Protein AF-A0A1J4SDT2-F1 (afdb_monomer)

pLDDT: mean 82.16, std 11.22, range [33.16, 95.81]

Secondary structure (DSSP, 8-state):
-HHHHHHHHHHHHHHHHHHHHHHHTT-HHHHHHHHHHHHHHS-TT-HHHHHHHHHHHHHHHHHHHHHHS---SS-HHHHHHHHHHHTT--SHHHHHHHHHHHHHTT-HHHHHHHHHHGGGSSS-HHHHHHHHHHHHHHHS-HHHHHHHHHHHHHHTT--HHHHHHHHHHHHHHHHHTT-HHHHHHHHHHHHHH-TT-TTHHHHHHHHHHH---SSTTHHHHHTTSS-HHHHHHHHHHHHHHT--HHHHHHHHH---HHHHHHHHHHHHTS-B----TTSPP-HHHHTTS-HHHHHHHTEEEEEEETTTTEEEEEES-TT-HHHHHHHHHHHT-S-EEEEE-----

Radius of gyration: 27.26 Å; Cα contacts (8 Å, |Δi|>4): 354; chains: 1; bounding box: 58×60×72 Å

Structure (mmCIF, N/CA/C/O backbone):
data_AF-A0A1J4SDT2-F1
#
_entry.id   AF-A0A1J4SDT2-F1
#
loop_
_atom_site.group_PDB
_atom_site.id
_atom_site.type_symbol
_atom_site.label_atom_id
_atom_site.label_alt_id
_atom_site.label_comp_id
_atom_site.label_asym_id
_atom_site.label_entity_id
_atom_site.label_seq_id
_atom_site.pdbx_PDB_ins_code
_atom_site.Cartn_x
_atom_site.Cartn_y
_atom_site.Cartn_z
_atom_site.occupancy
_atom_site.B_iso_or_equiv
_atom_site.auth_seq_id
_atom_site.auth_comp_id
_atom_site.auth_asym_id
_atom_site.auth_atom_id
_atom_site.pdbx_PDB_model_num
ATOM 1 N N . MET A 1 1 ? 5.394 -36.931 -18.916 1.00 44.12 1 MET A N 1
ATOM 2 C CA . MET A 1 1 ? 4.538 -36.754 -17.716 1.00 44.12 1 MET A CA 1
ATOM 3 C C . MET A 1 1 ? 5.307 -36.430 -16.425 1.00 44.12 1 MET A C 1
ATOM 5 O O . MET A 1 1 ? 4.716 -35.813 -15.556 1.00 44.12 1 MET A O 1
ATOM 9 N N . HIS A 1 2 ? 6.606 -36.739 -16.281 1.00 42.06 2 HIS A N 1
ATOM 10 C CA . HIS A 1 2 ? 7.368 -36.402 -15.057 1.00 42.06 2 HIS A CA 1
ATOM 11 C C . HIS A 1 2 ? 7.661 -34.902 -14.831 1.00 42.06 2 HIS A C 1
ATOM 13 O O . HIS A 1 2 ? 7.784 -34.479 -13.687 1.00 42.06 2 HIS A O 1
ATOM 19 N N . ASN A 1 3 ? 7.711 -34.079 -15.884 1.00 44.81 3 ASN A N 1
ATOM 20 C CA . ASN A 1 3 ? 8.133 -32.674 -15.765 1.00 44.81 3 ASN A CA 1
ATOM 21 C C . ASN A 1 3 ? 7.046 -31.736 -15.179 1.00 44.81 3 ASN A C 1
ATOM 23 O O . ASN A 1 3 ? 7.349 -30.765 -14.497 1.00 44.81 3 ASN A O 1
ATOM 27 N N . VAL A 1 4 ? 5.761 -32.061 -15.381 1.00 52.47 4 VAL A N 1
ATOM 28 C CA . VAL A 1 4 ? 4.625 -31.240 -14.903 1.00 52.47 4 VAL A CA 1
ATOM 29 C C . VAL A 1 4 ? 4.402 -31.398 -13.393 1.00 52.47 4 VAL A C 1
ATOM 31 O O . VAL A 1 4 ? 4.109 -30.423 -12.708 1.00 52.47 4 VAL A O 1
ATOM 34 N N . ASN A 1 5 ? 4.596 -32.607 -12.851 1.00 54.72 5 ASN A N 1
ATOM 35 C CA . ASN A 1 5 ? 4.472 -32.856 -11.408 1.00 54.72 5 ASN A CA 1
ATOM 36 C C . ASN A 1 5 ? 5.616 -32.230 -10.600 1.00 54.72 5 ASN A C 1
ATOM 38 O O . ASN A 1 5 ? 5.395 -31.805 -9.471 1.00 54.72 5 ASN A O 1
ATOM 42 N N . SER A 1 6 ? 6.818 -32.144 -11.178 1.00 56.47 6 SER A N 1
ATOM 43 C CA . SER A 1 6 ? 7.951 -31.449 -10.559 1.00 56.47 6 SER A CA 1
ATOM 44 C C . SER A 1 6 ? 7.683 -29.948 -10.440 1.00 56.47 6 SER A C 1
ATOM 46 O O . SER A 1 6 ? 7.818 -29.409 -9.348 1.00 56.47 6 SER A O 1
ATOM 48 N N . SER A 1 7 ? 7.223 -29.301 -11.516 1.00 58.88 7 SER A N 1
ATOM 49 C CA . SER A 1 7 ? 6.910 -27.866 -11.518 1.00 58.88 7 SER A CA 1
ATOM 50 C C . SER A 1 7 ? 5.772 -27.502 -10.556 1.00 58.88 7 SER A C 1
ATOM 52 O O . SER A 1 7 ? 5.905 -26.539 -9.806 1.00 58.88 7 SER A O 1
ATOM 54 N N . LYS A 1 8 ? 4.696 -28.303 -10.500 1.00 62.44 8 LYS A N 1
ATOM 55 C CA . LYS A 1 8 ? 3.599 -28.090 -9.537 1.00 62.44 8 LYS A CA 1
ATOM 56 C C . LYS A 1 8 ? 4.046 -28.242 -8.084 1.00 62.44 8 LYS A C 1
ATOM 58 O O . LYS A 1 8 ? 3.569 -27.519 -7.220 1.00 62.44 8 LYS A O 1
ATOM 63 N N . LYS A 1 9 ? 4.958 -29.176 -7.803 1.00 64.06 9 LYS A N 1
ATOM 64 C CA . LYS A 1 9 ? 5.479 -29.384 -6.448 1.00 64.06 9 LYS A CA 1
ATOM 65 C C . LYS A 1 9 ? 6.285 -28.171 -5.970 1.00 64.06 9 LYS A C 1
ATOM 67 O O . LYS A 1 9 ? 6.064 -27.714 -4.856 1.00 64.06 9 LYS A O 1
ATOM 72 N N . THR A 1 10 ? 7.135 -27.618 -6.836 1.00 67.31 10 THR A N 1
ATOM 73 C CA . THR A 1 10 ? 7.935 -26.413 -6.555 1.00 67.31 10 THR A CA 1
ATOM 74 C C . THR A 1 10 ? 7.077 -25.153 -6.379 1.00 67.31 10 THR A C 1
ATOM 76 O O . THR A 1 10 ? 7.397 -24.308 -5.545 1.00 67.31 10 THR A O 1
ATOM 79 N N . ASP A 1 11 ? 5.966 -25.043 -7.113 1.00 76.94 11 ASP A N 1
ATOM 80 C CA . ASP A 1 11 ? 5.003 -23.944 -6.960 1.00 76.94 11 ASP A CA 1
ATOM 81 C C . ASP A 1 11 ? 4.308 -23.985 -5.587 1.00 76.94 11 ASP A C 1
ATOM 83 O O . ASP A 1 11 ? 4.282 -22.988 -4.867 1.00 76.94 11 ASP A O 1
ATOM 87 N N . ILE A 1 12 ? 3.848 -25.168 -5.157 1.00 81.69 12 ILE A N 1
ATOM 88 C CA . ILE A 1 12 ? 3.235 -25.340 -3.829 1.00 81.69 12 ILE A CA 1
ATOM 89 C C . ILE A 1 12 ? 4.241 -25.017 -2.713 1.00 81.69 12 ILE A C 1
ATOM 91 O O . ILE A 1 12 ? 3.883 -24.346 -1.750 1.00 81.69 12 ILE A O 1
ATOM 95 N N . ASP A 1 13 ? 5.493 -25.468 -2.833 1.00 80.25 13 ASP A N 1
ATOM 96 C CA . ASP A 1 13 ? 6.526 -25.217 -1.818 1.00 80.25 13 ASP A CA 1
ATOM 97 C C . ASP A 1 13 ? 6.841 -23.715 -1.675 1.00 80.25 13 ASP A C 1
ATOM 99 O O . ASP A 1 13 ? 7.062 -23.228 -0.568 1.00 80.25 13 ASP A O 1
ATOM 103 N N . THR A 1 14 ? 6.822 -22.965 -2.782 1.00 78.06 14 THR A N 1
ATOM 104 C CA . THR A 1 14 ? 7.000 -21.502 -2.764 1.00 78.06 14 THR A CA 1
ATOM 105 C C . THR A 1 14 ? 5.827 -20.808 -2.073 1.00 78.06 14 THR A C 1
ATOM 107 O O . THR A 1 14 ? 6.041 -19.947 -1.222 1.00 78.06 14 THR A O 1
ATOM 110 N N . LYS A 1 15 ? 4.589 -21.225 -2.374 1.00 81.50 15 LYS A N 1
ATOM 111 C CA . LYS A 1 15 ? 3.388 -20.677 -1.726 1.00 81.50 15 LYS A CA 1
ATOM 112 C C . LYS A 1 15 ? 3.349 -20.950 -0.224 1.00 81.50 15 LYS A C 1
ATOM 114 O O . LYS A 1 15 ? 2.940 -20.072 0.524 1.00 81.50 15 LYS A O 1
ATOM 119 N N . ILE A 1 16 ? 3.801 -22.128 0.217 1.00 86.94 16 ILE A N 1
ATOM 120 C CA . ILE A 1 16 ? 3.898 -22.457 1.649 1.00 86.94 16 ILE A CA 1
ATOM 121 C C . ILE A 1 16 ? 4.835 -21.473 2.352 1.00 86.94 16 ILE A C 1
ATOM 123 O O . ILE A 1 16 ? 4.434 -20.871 3.338 1.00 86.94 16 ILE A O 1
ATOM 127 N N . LYS A 1 17 ? 6.034 -21.230 1.806 1.00 83.19 17 LYS A N 1
ATOM 128 C CA . LYS A 1 17 ? 6.974 -20.257 2.388 1.00 83.19 17 LYS A CA 1
ATOM 129 C C . LYS A 1 17 ? 6.393 -18.845 2.464 1.00 83.19 17 LYS A C 1
ATOM 131 O O . LYS A 1 17 ? 6.630 -18.145 3.440 1.00 83.19 17 LYS A O 1
ATOM 136 N N . GLY A 1 18 ? 5.635 -18.436 1.444 1.00 73.00 18 GLY A N 1
ATOM 137 C CA . GLY A 1 18 ? 4.906 -17.167 1.463 1.00 73.00 18 GLY A CA 1
ATOM 138 C C . GLY A 1 18 ? 3.876 -17.121 2.594 1.00 73.00 18 GLY A C 1
ATOM 139 O O . GLY A 1 18 ? 3.892 -16.197 3.397 1.00 73.00 18 GLY A O 1
ATOM 140 N N . ALA A 1 19 ? 3.035 -18.151 2.713 1.00 82.44 19 ALA A N 1
ATOM 141 C CA . ALA A 1 19 ? 2.029 -18.247 3.772 1.00 82.44 19 ALA A CA 1
ATOM 142 C C . ALA A 1 19 ? 2.643 -18.281 5.183 1.00 82.44 19 ALA A C 1
ATOM 144 O O . ALA A 1 19 ? 2.096 -17.670 6.099 1.00 82.44 19 ALA A O 1
ATOM 145 N N . GLU A 1 20 ? 3.775 -18.968 5.361 1.00 84.44 20 GLU A N 1
ATOM 146 C CA . GLU A 1 20 ? 4.553 -18.982 6.608 1.00 84.44 20 GLU A CA 1
ATOM 147 C C . GLU A 1 20 ? 5.115 -17.596 6.939 1.00 84.44 20 GLU A C 1
ATOM 149 O O . GLU A 1 20 ? 5.082 -17.192 8.097 1.00 84.44 20 GLU A O 1
ATOM 154 N N . ALA A 1 21 ? 5.582 -16.847 5.935 1.00 73.50 21 ALA A N 1
ATOM 155 C CA . ALA A 1 21 ? 6.029 -15.474 6.132 1.00 73.50 21 ALA A CA 1
ATOM 156 C C . ALA A 1 21 ? 4.866 -14.567 6.560 1.00 73.50 21 ALA A C 1
ATOM 158 O O . ALA A 1 21 ? 5.006 -13.844 7.540 1.00 73.50 21 ALA A O 1
ATOM 159 N N . TYR A 1 22 ? 3.702 -14.631 5.905 1.00 70.31 22 TYR A N 1
ATOM 160 C CA . TYR A 1 22 ? 2.522 -13.872 6.350 1.00 70.31 22 TYR A CA 1
ATOM 161 C C . TYR A 1 22 ? 2.127 -14.233 7.788 1.00 70.31 22 TYR A C 1
ATOM 163 O O . TYR A 1 22 ? 1.951 -13.348 8.625 1.00 70.31 22 TYR A O 1
ATOM 171 N N . HIS A 1 23 ? 2.098 -15.531 8.106 1.00 80.00 23 HIS A N 1
ATOM 172 C CA . HIS A 1 23 ? 1.811 -16.023 9.455 1.00 80.00 23 HIS A CA 1
ATOM 173 C C . HIS A 1 23 ? 2.773 -15.447 10.499 1.00 80.00 23 HIS A C 1
ATOM 175 O O . HIS A 1 23 ? 2.333 -14.904 11.509 1.00 80.00 23 HIS A O 1
ATOM 181 N N . SER A 1 24 ? 4.083 -15.474 10.226 1.00 74.44 24 SER A N 1
ATOM 182 C CA . SER A 1 24 ? 5.096 -14.972 11.163 1.00 74.44 24 SER A CA 1
ATOM 183 C C . SER A 1 24 ? 5.031 -13.460 11.397 1.00 74.44 24 SER A C 1
ATOM 185 O O . SER A 1 24 ? 5.584 -12.985 12.384 1.00 74.44 24 SER A O 1
ATOM 187 N N . HIS A 1 25 ? 4.384 -12.708 10.501 1.00 70.88 25 HIS A N 1
ATOM 188 C CA . HIS A 1 25 ? 4.154 -11.265 10.635 1.00 70.88 25 HIS A CA 1
ATOM 189 C C . HIS A 1 25 ? 2.774 -10.935 11.232 1.00 70.88 25 HIS A C 1
ATOM 191 O O . HIS A 1 25 ? 2.379 -9.775 11.253 1.00 70.88 25 HIS A O 1
ATOM 197 N N . GLY A 1 26 ? 2.025 -11.934 11.716 1.00 67.75 26 GLY A N 1
ATOM 198 C CA . GLY A 1 26 ? 0.692 -11.730 12.294 1.00 67.75 26 GLY A CA 1
ATOM 199 C C . GLY A 1 26 ? -0.410 -11.463 11.263 1.00 67.75 26 GLY A C 1
ATOM 200 O O . GLY A 1 26 ? -1.535 -11.121 11.630 1.00 67.75 26 GLY A O 1
ATOM 201 N N . LEU A 1 27 ? -0.110 -11.647 9.976 1.00 72.94 27 LEU A N 1
ATOM 202 C CA . LEU A 1 27 ? -1.049 -11.544 8.858 1.00 72.94 27 LEU A CA 1
ATOM 203 C C . LEU A 1 27 ? -1.762 -12.894 8.678 1.00 72.94 27 LEU A C 1
ATOM 205 O O . LEU A 1 27 ? -1.546 -13.647 7.723 1.00 72.94 27 LEU A O 1
ATOM 209 N N . TYR A 1 28 ? -2.542 -13.267 9.698 1.00 82.44 28 TYR A N 1
ATO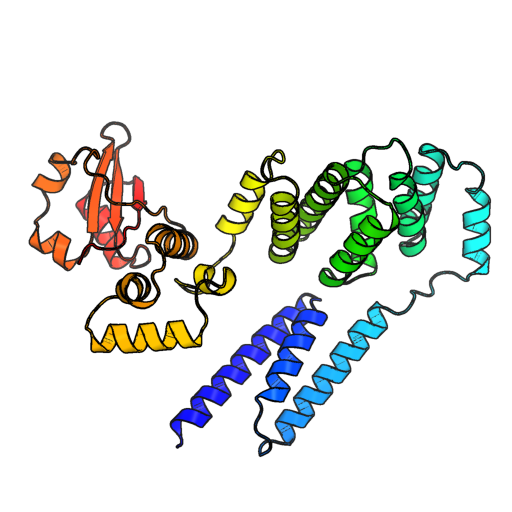M 210 C CA . TYR A 1 28 ? -3.169 -14.587 9.800 1.00 82.44 28 TYR A CA 1
ATOM 211 C C . TYR A 1 28 ? -4.232 -14.822 8.724 1.00 82.44 28 TYR A C 1
ATOM 213 O O . TYR A 1 28 ? -4.393 -15.954 8.270 1.00 82.44 28 TYR A O 1
ATOM 221 N N . GLN A 1 29 ? -4.929 -13.769 8.292 1.00 80.25 29 GLN A N 1
ATOM 222 C CA . GLN A 1 29 ? -5.974 -13.860 7.276 1.00 80.25 29 GLN A CA 1
ATOM 223 C C . GLN A 1 29 ? -5.370 -14.136 5.891 1.00 80.25 29 GLN A C 1
ATOM 225 O O . GLN A 1 29 ? -5.782 -15.059 5.194 1.00 80.25 29 GLN A O 1
ATOM 230 N N . GLU A 1 30 ? -4.312 -13.412 5.545 1.00 81.19 30 GLU A N 1
ATOM 231 C CA . GLU A 1 30 ? -3.542 -13.544 4.311 1.00 81.19 30 GLU A CA 1
ATOM 232 C C . GLU A 1 30 ? -2.859 -14.917 4.254 1.00 81.19 30 GLU A C 1
ATOM 234 O O . GLU A 1 30 ? -2.890 -15.617 3.238 1.00 81.19 30 GLU A O 1
ATOM 239 N N . SER A 1 31 ? -2.299 -15.356 5.387 1.00 86.75 31 SER A N 1
ATOM 240 C CA . SER A 1 31 ? -1.764 -16.709 5.530 1.00 86.75 31 SER A CA 1
ATOM 241 C C . SER A 1 31 ? -2.844 -17.772 5.302 1.00 86.75 31 SER A C 1
ATOM 243 O O . SER A 1 31 ? -2.634 -18.722 4.538 1.00 86.75 31 SER A O 1
ATOM 245 N N . LEU A 1 32 ? -4.020 -17.603 5.916 1.00 91.12 32 LEU A N 1
ATOM 246 C CA . LEU A 1 32 ? -5.147 -18.520 5.783 1.00 91.12 32 LEU A CA 1
ATOM 247 C C . LEU A 1 32 ? -5.603 -18.651 4.325 1.00 91.12 32 LEU A C 1
ATOM 249 O O . LEU A 1 32 ? -5.751 -19.773 3.834 1.00 91.12 32 LEU A O 1
ATOM 253 N N . GLU A 1 33 ? -5.780 -17.533 3.624 1.00 88.38 33 GLU A N 1
ATOM 254 C CA . GLU A 1 33 ? -6.200 -17.514 2.221 1.00 88.38 33 GLU A CA 1
ATOM 255 C C . GLU A 1 33 ? -5.224 -18.278 1.323 1.00 88.38 33 GLU A C 1
ATOM 257 O O . GLU A 1 33 ? -5.638 -19.093 0.489 1.00 88.38 33 GLU A O 1
ATOM 262 N N . ILE A 1 34 ? -3.916 -18.094 1.521 1.00 86.50 34 ILE A N 1
ATOM 263 C CA . ILE A 1 34 ? -2.900 -18.816 0.747 1.00 86.50 34 ILE A CA 1
ATOM 264 C C . ILE A 1 34 ? -2.944 -20.315 1.064 1.00 86.50 34 ILE A C 1
ATOM 266 O O . ILE A 1 34 ? -2.864 -21.133 0.141 1.00 86.50 34 ILE A O 1
ATOM 270 N N . TYR A 1 35 ? -3.119 -20.714 2.327 1.00 93.94 35 TYR A N 1
ATOM 271 C CA . TYR A 1 35 ? -3.255 -22.129 2.682 1.00 93.94 35 TYR A CA 1
ATOM 272 C C . TYR A 1 35 ? -4.527 -22.774 2.112 1.00 93.94 35 TYR A C 1
ATOM 274 O O . TYR A 1 35 ? -4.474 -23.922 1.657 1.00 93.94 35 TYR A O 1
ATOM 282 N N . GLU A 1 36 ? -5.650 -22.055 2.055 1.00 92.31 36 GLU A N 1
ATOM 283 C CA . GLU A 1 36 ? -6.879 -22.529 1.405 1.00 92.31 36 GLU A CA 1
ATOM 284 C C . GLU A 1 36 ? -6.691 -22.690 -0.113 1.00 92.31 36 GLU A C 1
ATOM 286 O O . GLU A 1 36 ? -7.082 -23.716 -0.688 1.00 92.31 36 GLU A O 1
ATOM 291 N N . GLN A 1 37 ? -5.991 -21.752 -0.759 1.00 89.62 37 GLN A N 1
ATOM 292 C CA . GLN A 1 37 ? -5.594 -21.889 -2.161 1.00 89.62 37 GLN A CA 1
ATOM 293 C C . GLN A 1 37 ? -4.671 -23.094 -2.372 1.00 89.62 37 GLN A C 1
ATOM 295 O O . GLN A 1 37 ? -4.894 -23.874 -3.301 1.00 89.62 37 GLN A O 1
ATOM 300 N N . ILE A 1 38 ? -3.666 -23.289 -1.510 1.00 90.44 38 ILE A N 1
ATOM 301 C CA . ILE A 1 38 ? -2.762 -24.445 -1.551 1.00 90.44 38 ILE A CA 1
ATOM 302 C C . ILE A 1 38 ? -3.564 -25.751 -1.447 1.00 90.44 38 ILE A C 1
ATOM 304 O O . ILE A 1 38 ? -3.343 -26.679 -2.229 1.00 90.44 38 ILE A O 1
ATOM 308 N N . LEU A 1 39 ? -4.537 -25.829 -0.535 1.00 90.94 39 LEU A N 1
ATOM 309 C CA . LEU A 1 39 ? -5.376 -27.016 -0.371 1.00 90.94 39 LEU A CA 1
ATOM 310 C C . LEU A 1 39 ? -6.162 -27.358 -1.647 1.00 90.94 39 LEU A C 1
ATOM 312 O O . LEU A 1 39 ? -6.346 -28.539 -1.946 1.00 90.94 39 LEU A O 1
ATOM 316 N N . SER A 1 40 ? -6.588 -26.348 -2.414 1.00 87.12 40 SER A N 1
ATOM 317 C CA . SER A 1 40 ? -7.314 -26.541 -3.678 1.00 87.12 40 SER A CA 1
ATOM 318 C C . SER A 1 40 ? -6.447 -27.117 -4.810 1.00 87.12 40 SER A C 1
ATOM 320 O O . SER A 1 40 ? -6.966 -27.807 -5.690 1.00 87.12 40 SER A O 1
ATOM 322 N N . ILE A 1 41 ? -5.129 -26.877 -4.778 1.00 86.69 41 ILE A N 1
ATOM 323 C CA . ILE A 1 41 ? -4.178 -27.303 -5.822 1.00 86.69 41 ILE A CA 1
ATOM 324 C C . ILE A 1 41 ? -3.430 -28.598 -5.484 1.00 86.69 41 ILE A C 1
ATOM 326 O O . ILE A 1 41 ? -2.889 -29.239 -6.391 1.00 86.69 41 ILE A O 1
ATOM 330 N N . VAL A 1 42 ? -3.384 -29.004 -4.209 1.00 86.50 42 VAL A N 1
ATOM 331 C CA . VAL A 1 42 ? -2.711 -30.246 -3.797 1.00 86.50 42 VAL A CA 1
ATOM 332 C C . VAL A 1 42 ? -3.463 -31.470 -4.345 1.00 86.50 42 VAL A C 1
ATOM 334 O O . VAL A 1 42 ? -4.652 -31.638 -4.050 1.00 86.50 42 VAL A O 1
ATOM 337 N N . PRO A 1 43 ? -2.791 -32.361 -5.105 1.00 82.94 43 PRO A N 1
ATOM 338 C CA . PRO A 1 43 ? -3.419 -33.543 -5.694 1.00 82.94 43 PRO A CA 1
ATOM 339 C C . PRO A 1 43 ? -4.090 -34.441 -4.649 1.00 82.94 43 PRO A C 1
ATOM 341 O O . PRO A 1 43 ? -3.576 -34.618 -3.544 1.00 82.94 43 PRO A O 1
ATOM 344 N N . LYS A 1 44 ? -5.224 -35.057 -5.009 1.00 80.38 44 LYS A N 1
ATOM 345 C CA . LYS A 1 44 ? -5.963 -35.980 -4.122 1.00 80.38 44 LYS A CA 1
ATOM 346 C C . LYS A 1 44 ? -5.180 -37.258 -3.820 1.00 80.38 44 LYS A C 1
ATOM 348 O O . LYS A 1 44 ? -5.470 -37.948 -2.849 1.00 80.38 44 LYS A O 1
ATOM 353 N N . GLU A 1 45 ? -4.183 -37.553 -4.642 1.00 82.81 45 GLU A N 1
ATOM 354 C CA . GLU A 1 45 ? -3.269 -38.680 -4.517 1.00 82.81 45 GLU A CA 1
ATOM 355 C C . GLU A 1 45 ? -2.181 -38.455 -3.446 1.00 82.81 45 GLU A C 1
ATOM 357 O O . GLU A 1 45 ? -1.434 -39.385 -3.148 1.00 82.81 45 GLU A O 1
ATOM 362 N N . ASP A 1 46 ? -2.106 -37.261 -2.836 1.00 84.31 46 ASP A N 1
ATOM 363 C CA . ASP A 1 46 ? -1.225 -36.940 -1.701 1.00 84.31 46 ASP A CA 1
ATOM 364 C C . ASP A 1 46 ? -2.040 -36.604 -0.426 1.00 84.31 46 ASP A C 1
ATOM 366 O O . ASP A 1 46 ? -2.111 -35.449 0.016 1.00 84.31 46 ASP A O 1
ATOM 370 N N . PRO A 1 47 ? -2.702 -37.607 0.186 1.00 86.44 47 PRO A N 1
ATOM 371 C CA . PRO A 1 47 ? -3.584 -37.393 1.334 1.00 86.44 47 PRO A CA 1
ATOM 372 C C . PRO A 1 47 ? -2.832 -36.928 2.587 1.00 86.44 47 PRO A C 1
ATOM 374 O O . PRO A 1 47 ? -3.408 -36.231 3.422 1.00 86.44 47 PRO A O 1
ATOM 377 N N . ALA A 1 48 ? -1.550 -37.280 2.723 1.00 87.75 48 ALA A N 1
ATOM 378 C CA . ALA A 1 48 ? -0.717 -36.842 3.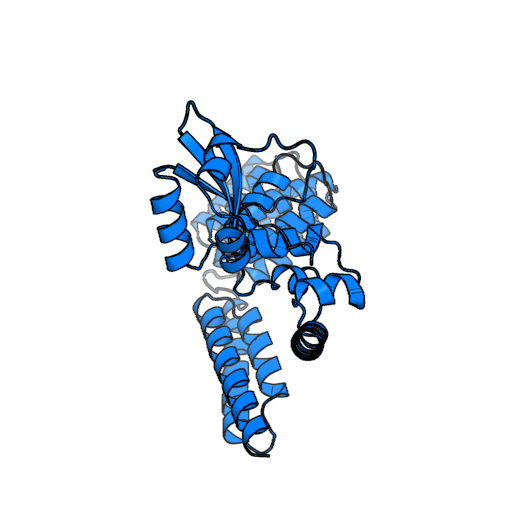839 1.00 87.75 48 ALA A CA 1
ATOM 379 C C . ALA A 1 48 ? -0.494 -35.326 3.789 1.00 87.75 48 ALA A C 1
ATOM 381 O O . ALA A 1 48 ? -0.679 -34.634 4.792 1.00 87.75 48 ALA A O 1
ATOM 382 N N . ARG A 1 49 ? -0.180 -34.793 2.603 1.00 86.44 49 ARG A N 1
ATOM 383 C CA . ARG A 1 49 ? -0.007 -33.354 2.410 1.00 86.44 49 ARG A CA 1
ATOM 384 C C . ARG A 1 49 ? -1.316 -32.588 2.583 1.00 86.44 49 ARG A C 1
ATOM 386 O O . ARG A 1 49 ? -1.321 -31.565 3.262 1.00 86.44 49 ARG A O 1
ATOM 393 N N . GLN A 1 50 ? -2.432 -33.102 2.053 1.00 88.75 50 GLN A N 1
ATOM 394 C CA . GLN A 1 50 ? -3.754 -32.496 2.274 1.00 88.75 50 GLN A CA 1
ATOM 395 C C . GLN A 1 50 ? -4.133 -32.446 3.758 1.00 88.75 50 GLN A C 1
ATOM 397 O O . GLN A 1 50 ? -4.702 -31.453 4.208 1.00 88.75 50 GLN A O 1
ATOM 402 N N . LYS A 1 51 ? -3.812 -33.499 4.521 1.00 92.62 51 LYS A N 1
ATOM 403 C CA . LYS A 1 51 ? -4.054 -33.537 5.964 1.00 92.62 51 LYS A CA 1
ATOM 404 C C . LYS A 1 51 ? -3.250 -32.457 6.697 1.00 92.62 51 LYS A C 1
ATOM 406 O O . LYS A 1 51 ? -3.861 -31.681 7.421 1.00 92.62 51 LYS A O 1
ATOM 411 N N . ASN A 1 52 ? -1.943 -32.352 6.442 1.00 91.56 52 ASN A N 1
ATOM 412 C CA . ASN A 1 52 ? -1.097 -31.314 7.050 1.00 91.56 52 ASN A CA 1
ATOM 413 C C . ASN A 1 52 ? -1.626 -29.901 6.771 1.00 91.56 52 ASN A C 1
ATOM 415 O O . ASN A 1 52 ? -1.753 -29.098 7.686 1.00 91.56 52 ASN A O 1
ATOM 419 N N . ILE A 1 53 ? -1.991 -29.599 5.520 1.00 92.50 53 ILE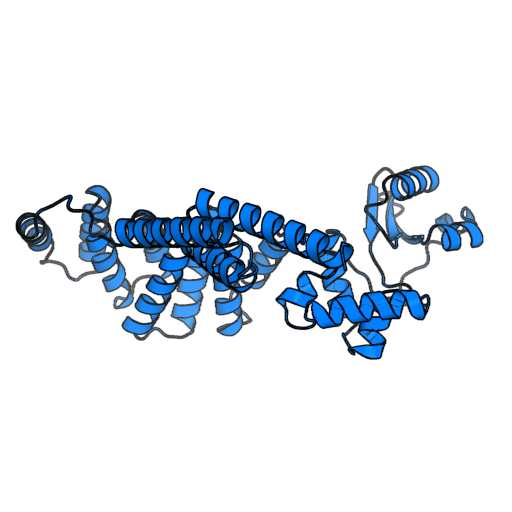 A N 1
ATOM 420 C CA . ILE A 1 53 ? -2.510 -28.269 5.165 1.00 92.50 53 ILE A CA 1
ATOM 421 C C . ILE A 1 53 ? -3.828 -27.975 5.894 1.00 92.50 53 ILE A C 1
ATOM 423 O O . ILE A 1 53 ? -4.024 -26.865 6.376 1.00 92.50 53 ILE A O 1
ATOM 427 N N . ARG A 1 54 ? -4.728 -28.960 6.026 1.00 93.56 54 ARG A N 1
ATOM 428 C CA . ARG A 1 54 ? -5.974 -28.785 6.793 1.00 93.56 54 ARG A CA 1
ATOM 429 C C . ARG A 1 54 ? -5.724 -28.554 8.280 1.00 93.56 54 ARG A C 1
ATOM 431 O O . ARG A 1 54 ? -6.461 -27.784 8.885 1.00 93.56 54 ARG A O 1
ATOM 438 N N . GLU A 1 55 ? -4.725 -29.216 8.860 1.00 94.94 55 GLU A N 1
ATOM 439 C CA . GLU A 1 55 ? -4.329 -29.004 10.256 1.00 94.94 55 GLU A CA 1
ATOM 440 C C . GLU A 1 55 ? -3.782 -27.588 10.465 1.00 94.94 55 GLU A C 1
ATOM 442 O O . GLU A 1 55 ? -4.191 -26.923 11.413 1.00 94.94 55 GLU A O 1
ATOM 447 N N . ILE A 1 56 ? -2.961 -27.087 9.535 1.00 92.06 56 ILE A N 1
ATOM 448 C CA . ILE A 1 56 ? -2.472 -25.700 9.557 1.00 92.06 56 ILE A CA 1
ATOM 449 C C . ILE A 1 56 ? -3.634 -24.709 9.420 1.00 92.06 56 ILE A C 1
ATOM 451 O O . ILE A 1 56 ? -3.760 -23.807 10.238 1.00 92.06 56 ILE A O 1
ATOM 455 N N . ILE A 1 57 ? -4.541 -24.908 8.458 1.00 94.56 57 ILE A N 1
ATOM 456 C CA . ILE A 1 57 ? -5.742 -24.066 8.299 1.00 94.56 57 ILE A CA 1
ATOM 457 C C . ILE A 1 57 ? -6.570 -24.034 9.589 1.00 94.56 57 ILE A C 1
ATOM 459 O O . ILE A 1 57 ? -7.048 -22.977 9.992 1.00 94.56 57 ILE A O 1
ATOM 463 N N . ALA A 1 58 ? -6.761 -25.185 10.238 1.00 94.94 58 ALA A N 1
ATOM 464 C CA . ALA A 1 58 ? -7.506 -25.260 11.490 1.00 94.94 58 ALA A CA 1
ATOM 465 C C . ALA A 1 58 ? -6.795 -24.517 12.632 1.00 94.94 58 ALA A C 1
ATOM 467 O O . ALA A 1 58 ? -7.468 -23.874 13.436 1.00 94.94 58 ALA A O 1
ATOM 468 N N . LEU A 1 59 ? -5.461 -24.585 12.687 1.00 92.81 59 LEU A N 1
ATOM 469 C CA . LEU A 1 59 ? -4.648 -23.852 13.654 1.00 92.81 59 LEU A CA 1
ATOM 470 C C . LEU A 1 59 ? -4.764 -22.339 13.439 1.00 92.81 59 LEU A C 1
ATOM 472 O O . LEU A 1 59 ? -5.118 -21.636 14.376 1.00 92.81 59 LEU A O 1
ATOM 476 N N . ILE A 1 60 ? -4.593 -21.865 12.203 1.00 89.75 60 ILE A N 1
ATOM 477 C CA . ILE A 1 60 ? -4.703 -20.439 11.868 1.00 89.75 60 ILE A CA 1
ATOM 478 C C . ILE A 1 60 ? -6.115 -19.919 12.167 1.00 89.75 60 ILE A C 1
ATOM 480 O O . ILE A 1 60 ? -6.271 -18.878 12.792 1.00 89.75 60 ILE A O 1
ATOM 484 N N . LYS A 1 61 ? -7.170 -20.672 11.817 1.00 89.94 61 LYS A N 1
ATOM 485 C CA . LYS A 1 61 ? -8.558 -20.308 12.173 1.00 89.94 61 LYS A CA 1
ATOM 486 C C . LYS A 1 61 ? -8.776 -20.219 13.680 1.00 89.94 61 LYS A C 1
ATOM 488 O O . LYS A 1 61 ? -9.580 -19.407 14.131 1.00 89.94 61 LYS A O 1
ATOM 493 N N . LYS A 1 62 ? -8.100 -21.068 14.455 1.00 87.56 62 LYS A N 1
ATOM 494 C CA . LYS A 1 62 ? -8.147 -21.005 15.913 1.00 87.56 62 LYS A CA 1
ATOM 495 C C . LYS A 1 62 ? -7.405 -19.771 16.429 1.00 87.56 62 LYS A C 1
ATOM 497 O O . LYS A 1 62 ? -7.960 -19.082 17.264 1.00 87.56 62 LYS A O 1
ATOM 502 N N . GLU A 1 63 ? -6.215 -19.473 15.919 1.00 83.81 63 GLU A N 1
ATOM 503 C CA . GLU A 1 63 ? -5.443 -18.285 16.308 1.00 83.81 63 GLU A CA 1
ATOM 504 C C . GLU A 1 63 ? -6.186 -16.986 15.985 1.00 83.81 63 GLU A C 1
ATOM 506 O O . GLU A 1 63 ? -6.261 -16.109 16.838 1.00 83.81 63 GLU A O 1
ATOM 511 N N . ILE A 1 64 ? -6.822 -16.901 14.811 1.00 80.38 64 ILE A N 1
ATOM 512 C CA . ILE A 1 64 ? -7.721 -15.792 14.456 1.00 80.38 64 ILE A CA 1
ATOM 513 C C . ILE A 1 64 ? -8.826 -15.665 15.507 1.00 80.38 64 ILE A C 1
ATOM 515 O O . ILE A 1 64 ? -9.028 -14.595 16.069 1.00 80.38 64 ILE A O 1
ATOM 519 N N . LYS A 1 65 ? -9.499 -16.772 15.835 1.00 81.75 65 LYS A N 1
ATOM 520 C CA . LYS A 1 65 ? -10.573 -16.771 16.829 1.00 81.75 65 LYS A CA 1
ATOM 521 C C . LYS A 1 65 ? -10.086 -16.401 18.234 1.00 81.75 65 LYS A C 1
ATOM 523 O O . LYS A 1 65 ? -10.807 -15.724 18.955 1.00 81.75 65 LYS A O 1
ATOM 528 N N . ASP A 1 66 ? -8.911 -16.867 18.640 1.00 74.06 66 ASP A N 1
ATOM 529 C CA . ASP A 1 66 ? -8.336 -16.594 19.958 1.00 74.06 66 ASP A CA 1
ATOM 530 C C . ASP A 1 66 ? -7.916 -15.111 20.069 1.00 74.06 66 ASP A C 1
ATOM 532 O O . ASP A 1 66 ? -8.075 -14.524 21.133 1.00 74.06 66 ASP A O 1
ATOM 536 N N . LEU A 1 67 ? -7.477 -14.478 18.971 1.00 64.19 67 LEU A N 1
ATOM 537 C CA . LEU A 1 67 ? -7.262 -13.022 18.887 1.00 64.19 67 LEU A CA 1
ATOM 538 C C . LEU A 1 67 ? -8.574 -12.227 18.879 1.00 64.19 67 LEU A C 1
ATOM 540 O O . LEU A 1 67 ? -8.616 -11.086 19.330 1.00 64.19 67 LEU A O 1
ATOM 544 N N . GLU A 1 68 ? -9.650 -12.819 18.365 1.00 64.19 68 GLU A N 1
ATOM 545 C CA . GLU A 1 68 ? -10.990 -12.228 18.387 1.00 64.19 68 GLU A CA 1
ATOM 546 C C . GLU A 1 68 ? -11.699 -12.388 19.744 1.00 64.19 68 GLU A C 1
ATOM 548 O O . GLU A 1 68 ? -12.658 -11.660 20.016 1.00 64.19 68 GLU A O 1
ATOM 553 N N . GLN A 1 69 ? -11.269 -13.328 20.597 1.00 55.38 69 GLN A N 1
ATOM 554 C CA . GLN A 1 69 ? -11.880 -13.547 21.907 1.00 55.38 69 GLN A CA 1
ATOM 555 C C . GLN A 1 69 ? -11.518 -12.428 22.888 1.00 55.38 69 GLN A C 1
ATOM 557 O O . GLN A 1 69 ? -10.361 -12.056 23.046 1.00 55.38 69 GLN A O 1
ATOM 562 N N . ASP A 1 70 ? -12.559 -11.897 23.538 1.00 48.97 70 ASP A N 1
ATOM 563 C CA . ASP A 1 70 ? -12.506 -10.861 24.567 1.00 48.97 70 ASP A CA 1
ATOM 564 C C . ASP A 1 70 ? -11.396 -11.122 25.589 1.00 48.97 70 ASP A C 1
ATOM 566 O O . ASP A 1 70 ? -11.442 -12.128 26.295 1.00 48.97 70 ASP A O 1
ATOM 570 N N . ASP A 1 71 ? -10.436 -10.198 25.681 1.00 46.66 71 ASP A N 1
ATOM 571 C CA . ASP A 1 71 ? -9.468 -10.133 26.773 1.00 46.66 71 ASP A CA 1
ATOM 572 C C . ASP A 1 71 ? -10.244 -9.977 28.094 1.00 46.66 71 ASP A C 1
ATOM 574 O O . ASP A 1 71 ? -10.856 -8.929 28.330 1.00 46.66 71 ASP A O 1
ATOM 578 N N . PRO A 1 72 ? -10.314 -11.006 28.957 1.00 49.59 72 PRO A N 1
ATOM 579 C CA . PRO A 1 72 ? -11.081 -10.936 30.184 1.00 49.59 72 PRO A CA 1
ATOM 580 C C . PRO A 1 72 ? -10.189 -10.333 31.270 1.00 49.59 72 PRO A C 1
ATOM 582 O O . PRO A 1 72 ? -9.850 -11.001 32.247 1.00 49.59 72 PRO A O 1
ATOM 585 N N . ALA A 1 73 ? -9.766 -9.081 31.094 1.00 47.34 73 ALA A N 1
ATOM 586 C CA . ALA A 1 73 ? -8.928 -8.411 32.084 1.00 47.34 73 ALA A CA 1
ATOM 587 C C . ALA A 1 73 ? -9.750 -7.749 33.208 1.00 47.34 73 ALA A C 1
ATOM 589 O O . ALA A 1 73 ? -9.231 -7.578 34.310 1.00 47.34 73 ALA A O 1
ATOM 590 N N . LEU A 1 74 ? -11.041 -7.451 32.995 1.00 55.25 74 LEU A N 1
ATOM 591 C CA . LEU A 1 74 ? -11.932 -6.852 34.000 1.00 55.25 74 LEU A CA 1
ATOM 592 C C . LEU A 1 74 ? -13.350 -7.439 33.930 1.00 55.25 74 LEU A C 1
ATOM 594 O O . LEU A 1 74 ? -13.863 -7.744 32.854 1.00 55.25 74 LEU A O 1
ATOM 598 N N . SER A 1 75 ? -14.003 -7.621 35.085 1.00 60.19 75 SER A N 1
ATOM 599 C CA . SER A 1 75 ? -15.398 -8.071 35.105 1.00 60.19 75 SER A CA 1
ATOM 600 C C . SER A 1 75 ? -16.305 -6.968 34.541 1.00 60.19 75 SER A C 1
ATOM 602 O O . SER A 1 75 ? -16.036 -5.778 34.720 1.00 60.19 75 SER A O 1
ATOM 604 N N . SER A 1 76 ? -17.426 -7.328 33.906 1.00 61.28 76 SER A N 1
ATOM 605 C CA . SER A 1 76 ? -18.406 -6.345 33.404 1.00 61.28 76 SER A CA 1
ATOM 606 C C . SER A 1 76 ? -18.924 -5.393 34.495 1.00 61.28 76 SER A C 1
ATOM 608 O O . SER A 1 76 ? -19.369 -4.279 34.205 1.00 61.28 76 SER A O 1
ATOM 610 N N . GLN A 1 77 ? -18.836 -5.809 35.762 1.00 56.81 77 GLN A N 1
ATOM 611 C CA . GLN A 1 77 ? -19.207 -5.010 36.922 1.00 56.81 77 GLN A CA 1
ATOM 612 C C . GLN A 1 77 ? -18.166 -3.922 37.239 1.00 56.81 77 GLN A C 1
ATOM 614 O O . GLN A 1 77 ? -18.560 -2.798 37.549 1.00 56.81 77 GLN A O 1
ATOM 619 N N . ASP A 1 78 ? -16.871 -4.213 37.096 1.00 65.94 78 ASP A N 1
ATOM 620 C CA . ASP A 1 78 ? -15.790 -3.241 37.314 1.00 65.94 78 ASP A CA 1
ATOM 621 C C . ASP A 1 78 ? -15.776 -2.177 36.204 1.00 65.94 78 ASP A C 1
ATOM 623 O O . ASP A 1 78 ? -15.711 -0.980 36.484 1.00 65.94 78 ASP A O 1
ATOM 627 N N . ILE A 1 79 ? -15.971 -2.594 34.947 1.00 67.44 79 ILE A N 1
ATOM 628 C CA . ILE A 1 79 ? -16.080 -1.688 33.786 1.00 67.44 79 ILE A CA 1
ATOM 629 C C . ILE A 1 79 ? -17.258 -0.718 33.951 1.00 67.44 79 ILE A C 1
ATOM 631 O O . ILE A 1 79 ? -17.152 0.463 33.625 1.00 67.44 79 ILE A O 1
ATOM 635 N N . SER A 1 80 ? -18.378 -1.186 34.510 1.00 68.88 80 SER A N 1
ATOM 636 C CA . SER A 1 80 ? -19.556 -0.344 34.754 1.00 68.88 80 SER A CA 1
ATOM 637 C C . SER A 1 80 ? -19.299 0.740 35.809 1.00 68.88 80 SER A C 1
ATOM 639 O O . SER A 1 80 ? -19.795 1.858 35.673 1.00 68.88 80 SER A O 1
ATOM 641 N N . GLN A 1 81 ? -18.511 0.442 36.850 1.00 71.81 81 GLN A N 1
ATOM 642 C CA . GLN A 1 81 ? -18.125 1.429 37.869 1.00 71.81 81 GLN A CA 1
ATOM 643 C C . GLN A 1 81 ? -17.145 2.467 37.318 1.00 71.81 81 GLN A C 1
ATOM 645 O O . GLN A 1 81 ? -17.271 3.657 37.608 1.00 71.81 81 GLN A O 1
ATOM 650 N N . ILE A 1 82 ? -16.208 2.016 36.483 1.00 69.69 82 ILE A N 1
ATOM 651 C CA . ILE A 1 82 ? -15.277 2.875 35.751 1.00 69.69 82 ILE A CA 1
ATOM 652 C C . ILE A 1 82 ? -16.097 3.812 34.850 1.00 69.69 82 ILE A C 1
ATOM 654 O O . ILE A 1 82 ? -16.082 5.016 35.080 1.00 69.69 82 ILE A O 1
ATOM 658 N N . LYS A 1 83 ? -16.957 3.291 33.960 1.00 68.62 83 LYS A N 1
ATOM 659 C CA . LYS A 1 83 ? -17.848 4.103 33.101 1.00 68.62 83 LYS A CA 1
ATOM 660 C C . LYS A 1 83 ? -18.695 5.114 33.894 1.00 68.62 83 LYS A C 1
ATOM 662 O O . LYS A 1 83 ? -18.827 6.257 33.469 1.00 68.62 83 LYS A O 1
ATOM 667 N N . ALA A 1 84 ? -19.208 4.752 35.073 1.00 70.38 84 ALA A N 1
ATOM 668 C CA . ALA A 1 84 ? -19.987 5.663 35.920 1.00 70.38 84 ALA A CA 1
ATOM 669 C C . ALA A 1 84 ? -19.190 6.868 36.460 1.00 70.38 84 ALA A C 1
ATOM 671 O O . ALA A 1 84 ? -19.790 7.896 36.768 1.00 70.38 84 ALA A O 1
ATOM 672 N N . THR A 1 85 ? -17.861 6.764 36.556 1.00 73.25 85 THR A N 1
ATOM 673 C CA . THR A 1 85 ? -16.985 7.859 37.010 1.00 73.25 85 THR A CA 1
ATOM 674 C C . THR A 1 85 ? -16.890 8.978 35.968 1.00 73.25 85 THR A C 1
ATOM 676 O O . THR A 1 85 ? -16.793 10.145 36.340 1.00 73.25 85 THR A O 1
ATOM 679 N N . TRP A 1 86 ? -16.986 8.639 34.677 1.00 67.19 86 TRP A N 1
ATOM 680 C CA . TRP A 1 86 ? -16.835 9.586 33.563 1.00 67.19 86 TRP A CA 1
ATOM 681 C C . TRP A 1 86 ? -18.117 9.842 32.754 1.00 67.19 86 TRP A C 1
ATOM 683 O O . TRP A 1 86 ? -18.131 10.720 31.899 1.00 67.19 86 TRP A O 1
ATOM 693 N N . ALA A 1 87 ? -19.228 9.163 33.060 1.00 60.59 87 ALA A N 1
ATOM 694 C CA . ALA A 1 87 ? -20.523 9.320 32.379 1.00 60.59 87 ALA A CA 1
ATOM 695 C C . ALA A 1 87 ? -21.162 10.728 32.478 1.00 60.59 87 ALA A C 1
ATOM 697 O O . ALA A 1 87 ? -22.262 10.938 31.973 1.00 60.59 87 ALA A O 1
ATOM 698 N N . GLY A 1 88 ? -20.524 11.681 33.165 1.00 57.91 88 GLY A N 1
ATOM 699 C CA . GLY A 1 88 ? -21.061 13.019 33.417 1.00 57.91 88 GLY A CA 1
ATOM 700 C C . GLY A 1 88 ? -20.762 14.067 32.342 1.00 57.91 88 GLY A C 1
ATOM 701 O O . GLY A 1 88 ? -21.441 15.092 32.319 1.00 57.91 88 GLY A O 1
ATOM 702 N N . GLU A 1 89 ? -19.784 13.844 31.459 1.00 61.56 89 GLU A N 1
ATOM 703 C CA . GLU A 1 89 ? -19.323 14.864 30.508 1.00 61.56 89 GLU A CA 1
ATOM 704 C C . GLU A 1 89 ? -19.270 14.335 29.065 1.00 61.56 89 GLU A C 1
ATOM 7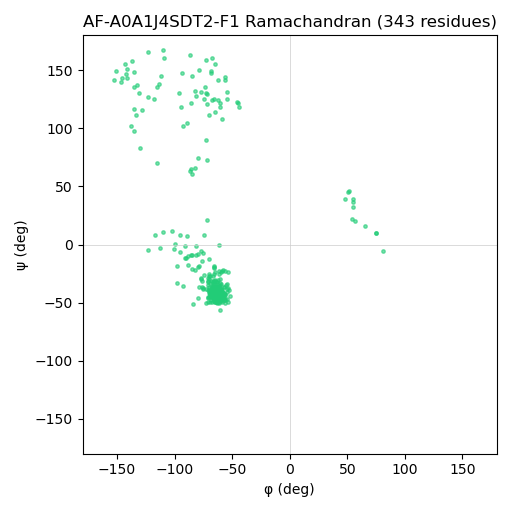06 O O . GLU A 1 89 ? -18.211 13.994 28.553 1.00 61.56 89 GLU A O 1
ATOM 711 N N . GLU A 1 90 ? -20.408 14.346 28.357 1.00 70.81 90 GLU A N 1
ATOM 712 C CA . GLU A 1 90 ? -20.478 14.100 26.895 1.00 70.81 90 GLU A CA 1
ATOM 713 C C . GLU A 1 90 ? -19.919 15.274 26.058 1.00 70.81 90 GLU A C 1
ATOM 715 O O . GLU A 1 90 ? -20.266 15.472 24.894 1.00 70.81 90 GLU A O 1
ATOM 720 N N . ASN A 1 91 ? -19.080 16.115 26.661 1.00 86.19 91 ASN A N 1
ATOM 721 C CA . ASN A 1 91 ? -18.337 17.139 25.945 1.00 86.19 91 ASN A CA 1
ATOM 722 C C . ASN A 1 91 ? -17.019 16.531 25.420 1.00 86.19 91 ASN A C 1
ATOM 724 O O . ASN A 1 91 ? -16.566 15.487 25.885 1.00 86.19 91 ASN A O 1
ATOM 728 N N . VAL A 1 92 ? -16.377 17.203 24.463 1.00 88.81 92 VAL A N 1
ATOM 729 C CA . VAL A 1 92 ? -15.121 16.727 23.853 1.00 88.81 92 VAL A CA 1
ATOM 730 C C . VAL A 1 92 ? -14.032 16.419 24.894 1.00 88.81 92 VAL A C 1
ATOM 732 O O . VAL A 1 92 ? -13.304 15.444 24.733 1.00 88.81 92 VAL A O 1
ATOM 735 N N . SER A 1 93 ? -13.921 17.216 25.965 1.00 89.38 93 SER A N 1
ATOM 736 C CA . SER A 1 93 ? -12.907 17.016 27.013 1.00 89.38 93 SER A CA 1
ATOM 737 C C . SER A 1 93 ? -13.161 15.736 27.805 1.00 89.38 93 SER A C 1
ATOM 739 O O . SER A 1 93 ? -12.259 14.918 27.934 1.00 89.38 93 SER A O 1
ATOM 741 N N . GLY A 1 94 ? -14.392 15.525 28.275 1.00 88.38 94 GLY A N 1
ATOM 742 C CA . GLY A 1 94 ? -14.756 14.348 29.060 1.00 88.38 94 GLY A CA 1
ATOM 743 C C . GLY A 1 94 ? -14.633 13.048 28.267 1.00 88.38 94 GLY A C 1
ATOM 744 O O . GLY A 1 94 ? -14.180 12.032 28.799 1.00 88.38 94 GLY A O 1
ATOM 745 N N . ILE A 1 95 ? -14.949 13.085 26.969 1.00 90.81 95 ILE A N 1
ATOM 746 C CA . ILE A 1 95 ? -14.741 11.941 26.073 1.00 90.81 95 ILE A CA 1
ATOM 747 C C . ILE A 1 95 ? -13.241 11.646 25.912 1.00 90.81 95 ILE A C 1
ATOM 749 O O . ILE A 1 95 ? -12.835 10.493 26.022 1.00 90.81 95 ILE A O 1
ATOM 753 N N . LEU A 1 96 ? -12.395 12.662 25.711 1.00 91.38 96 LEU A N 1
ATOM 754 C CA . LEU A 1 96 ? -10.942 12.466 25.610 1.00 91.38 96 LEU A CA 1
ATOM 755 C C . LEU A 1 96 ? -10.325 11.944 26.914 1.00 91.38 96 LEU A C 1
ATOM 757 O O . LEU A 1 96 ? -9.489 11.038 26.872 1.00 91.38 96 LEU A O 1
ATOM 761 N N . ASP A 1 97 ? -10.741 12.489 28.057 1.00 90.06 97 ASP A N 1
ATOM 762 C CA . ASP A 1 97 ? -10.244 12.091 29.375 1.00 90.06 97 ASP A CA 1
ATOM 763 C C . ASP A 1 97 ? -10.618 10.635 29.682 1.00 90.06 97 ASP A C 1
ATOM 765 O O . ASP A 1 97 ? -9.777 9.851 30.127 1.00 90.06 97 ASP A O 1
ATOM 769 N N . SER A 1 98 ? -11.863 10.245 29.391 1.00 90.12 98 SER A N 1
ATOM 770 C CA . SER A 1 98 ? -12.325 8.866 29.578 1.00 90.12 98 SER A CA 1
ATOM 771 C C . SER A 1 98 ? -11.664 7.888 28.607 1.00 90.12 98 SER A C 1
ATOM 773 O O . SER A 1 98 ? -11.171 6.851 29.048 1.00 90.12 98 SER A O 1
ATOM 775 N N . ALA A 1 99 ? -11.572 8.224 27.317 1.00 91.88 99 ALA A N 1
ATOM 776 C CA . ALA A 1 99 ? -10.892 7.399 26.320 1.00 91.88 99 ALA A CA 1
ATOM 777 C C . ALA A 1 99 ? -9.420 7.157 26.691 1.00 91.88 99 ALA A C 1
ATOM 779 O O . ALA A 1 99 ? -8.943 6.019 26.662 1.00 91.88 99 ALA A O 1
ATOM 780 N N . SER A 1 100 ? -8.721 8.213 27.119 1.00 90.94 100 SER A N 1
ATOM 781 C CA . SER A 1 100 ? -7.324 8.131 27.555 1.00 90.94 100 SER A CA 1
ATOM 782 C C . SER A 1 100 ? -7.176 7.277 28.814 1.00 90.94 100 SER A C 1
ATOM 784 O O . SER A 1 100 ? -6.288 6.430 28.869 1.00 90.94 100 SER A O 1
ATOM 786 N N . ALA A 1 101 ? -8.076 7.422 29.793 1.00 89.50 101 ALA A N 1
ATOM 787 C CA . ALA A 1 101 ? -8.068 6.596 30.999 1.00 89.50 101 ALA A CA 1
ATOM 788 C C . ALA A 1 101 ? -8.291 5.108 30.679 1.00 89.50 101 ALA A C 1
ATOM 790 O O . ALA A 1 101 ? -7.557 4.256 31.180 1.00 89.50 101 ALA A O 1
ATOM 791 N N . PHE A 1 102 ? -9.255 4.776 29.812 1.00 89.19 102 PHE A N 1
ATOM 792 C CA . PHE A 1 102 ? -9.457 3.397 29.357 1.00 89.19 102 PHE A CA 1
ATOM 793 C C . PHE A 1 102 ? -8.207 2.848 28.663 1.00 89.19 102 PHE A C 1
ATOM 795 O O . PHE A 1 102 ? -7.762 1.745 28.985 1.00 89.19 102 PHE A O 1
ATOM 802 N N . LYS A 1 103 ? -7.588 3.638 27.779 1.00 91.44 103 LYS A N 1
ATOM 803 C CA . LYS A 1 103 ? -6.348 3.260 27.095 1.00 91.44 103 LYS A CA 1
ATOM 8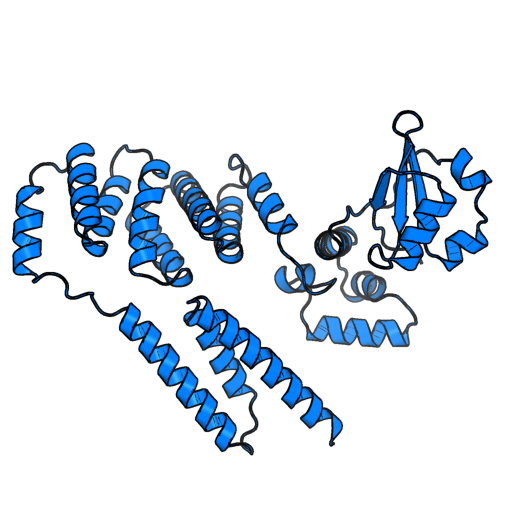04 C C . LYS A 1 103 ? -5.211 2.980 28.084 1.00 91.44 103 LYS A C 1
ATOM 806 O O . LYS A 1 103 ? -4.556 1.945 27.979 1.00 91.44 103 LYS A O 1
ATOM 811 N N . GLU A 1 104 ? -4.997 3.859 29.063 1.00 89.31 104 GLU A N 1
ATOM 812 C CA . GLU A 1 104 ? -3.963 3.701 30.099 1.00 89.31 104 GLU A CA 1
ATOM 813 C C . GLU A 1 104 ? -4.181 2.464 30.983 1.00 89.31 104 GLU A C 1
ATOM 815 O O . GLU A 1 104 ? -3.217 1.847 31.437 1.00 89.31 104 GLU A O 1
ATOM 820 N N . LEU A 1 105 ? -5.439 2.065 31.191 1.00 84.88 105 LEU A N 1
ATOM 821 C CA . LEU A 1 105 ? -5.810 0.852 31.923 1.00 84.88 105 LEU A CA 1
ATOM 822 C C . LEU A 1 105 ? -5.738 -0.428 31.069 1.00 84.88 105 LEU A C 1
ATOM 824 O O . LEU A 1 105 ? -6.003 -1.512 31.586 1.00 84.88 105 LEU A O 1
ATOM 828 N N . GLY A 1 106 ? -5.390 -0.326 29.781 1.00 83.69 106 GLY A N 1
ATOM 829 C CA . GLY A 1 106 ? -5.373 -1.453 28.839 1.00 83.69 106 GLY A CA 1
ATOM 830 C C . GLY A 1 106 ? -6.763 -1.898 28.370 1.00 83.69 106 GLY A C 1
ATOM 831 O O . GLY A 1 106 ? -6.894 -2.921 27.703 1.00 83.69 106 GLY A O 1
ATOM 832 N N . LEU A 1 107 ? -7.803 -1.126 28.688 1.00 85.19 107 LEU A N 1
ATOM 833 C CA . LEU A 1 107 ? -9.186 -1.341 28.268 1.00 85.19 107 LEU A CA 1
ATOM 834 C C . LEU A 1 107 ? -9.398 -0.783 26.856 1.00 85.19 107 LEU A C 1
ATOM 836 O O . LEU A 1 107 ? -10.089 0.212 26.640 1.00 85.19 107 LEU A O 1
ATOM 840 N N . PHE A 1 108 ? -8.732 -1.391 25.874 1.00 89.44 108 PHE A N 1
ATOM 841 C CA . PHE A 1 108 ? -8.679 -0.849 24.514 1.00 89.44 108 PHE A CA 1
ATOM 842 C C . PHE A 1 108 ? -10.041 -0.846 23.811 1.00 89.44 108 PHE A C 1
ATOM 844 O O . PHE A 1 108 ? -10.301 0.056 23.021 1.00 89.44 108 PHE A O 1
ATOM 851 N N . LYS A 1 109 ? -10.928 -1.806 24.106 1.00 88.88 109 LYS A N 1
ATOM 852 C CA . LYS A 1 109 ? -12.276 -1.852 23.511 1.00 88.88 109 LYS A CA 1
ATOM 853 C C . LYS A 1 109 ? -13.113 -0.659 23.961 1.00 88.88 109 LYS A C 1
ATOM 855 O O . LYS A 1 109 ? -13.704 0.027 23.135 1.00 88.88 109 LYS A O 1
ATOM 860 N N . GLU A 1 110 ? -13.101 -0.374 25.256 1.00 88.31 110 GLU A N 1
ATOM 861 C CA . GLU A 1 110 ? -13.775 0.774 25.849 1.00 88.31 110 GLU A CA 1
ATOM 862 C C . GLU A 1 110 ? -13.159 2.089 25.363 1.00 88.31 110 GLU A C 1
ATOM 864 O O . GLU A 1 110 ? -13.891 3.019 25.032 1.00 88.31 110 GLU A O 1
ATOM 869 N N . ALA A 1 111 ? -11.830 2.158 25.245 1.00 92.31 111 ALA A N 1
ATOM 870 C CA . ALA A 1 111 ? -11.154 3.322 24.677 1.00 92.31 111 ALA A CA 1
ATOM 871 C C . ALA A 1 111 ? -11.606 3.592 23.231 1.00 92.31 111 ALA A C 1
ATOM 873 O O . ALA A 1 111 ? -11.916 4.731 22.891 1.00 92.31 111 ALA A O 1
ATOM 874 N N . ILE A 1 112 ? -11.706 2.552 22.392 1.00 93.25 112 ILE A N 1
ATOM 875 C CA . ILE A 1 112 ? -12.211 2.655 21.012 1.00 93.25 112 ILE A CA 1
ATOM 876 C C . ILE A 1 112 ? -13.654 3.171 20.992 1.00 93.25 112 ILE A C 1
ATOM 878 O O . ILE A 1 112 ? -13.969 4.060 20.198 1.00 93.25 112 ILE A O 1
ATOM 882 N N . GLU A 1 113 ? -14.525 2.645 21.860 1.00 91.06 113 GLU A N 1
ATOM 883 C CA . GLU A 1 113 ? -15.914 3.109 21.983 1.00 91.06 113 GLU A CA 1
ATOM 884 C C . GLU A 1 113 ? -15.982 4.605 22.319 1.00 91.06 113 GLU A C 1
ATOM 886 O O . GLU A 1 113 ? -16.763 5.329 21.700 1.00 91.06 113 GLU A O 1
ATOM 891 N N . GLU A 1 114 ? -15.164 5.081 23.264 1.00 91.94 114 GLU A N 1
ATOM 892 C CA . GLU A 1 114 ? -15.119 6.497 23.643 1.00 91.94 114 GLU A CA 1
ATOM 893 C C . GLU A 1 114 ? -14.531 7.376 22.530 1.00 91.94 114 GLU A C 1
ATOM 895 O O . GLU A 1 114 ? -15.174 8.346 22.126 1.00 91.94 114 GLU A O 1
ATOM 900 N N . TYR A 1 115 ? -13.378 7.018 21.951 1.00 94.12 115 TYR A N 1
ATOM 901 C CA . TYR A 1 115 ? -12.786 7.771 20.836 1.00 94.12 115 TYR A CA 1
ATOM 902 C C . TYR A 1 115 ? -13.744 7.885 19.644 1.00 94.12 115 TYR A C 1
ATOM 904 O O . TYR A 1 115 ? -13.819 8.939 19.016 1.00 94.12 115 TYR A O 1
ATOM 912 N N . THR A 1 116 ? -14.534 6.845 19.361 1.00 92.88 116 THR A N 1
ATOM 913 C CA . THR A 1 116 ? -15.500 6.854 18.252 1.00 92.88 116 THR A CA 1
ATOM 914 C C . THR A 1 116 ? -16.626 7.874 18.458 1.00 92.88 116 THR A C 1
ATOM 916 O O . THR A 1 116 ? -17.190 8.380 17.489 1.00 92.88 116 THR A O 1
ATOM 919 N N . LYS A 1 117 ? -16.951 8.253 19.700 1.00 91.62 117 LYS A N 1
ATOM 920 C CA . LYS A 1 117 ? -17.957 9.300 19.943 1.00 91.62 117 LYS A CA 1
ATOM 921 C C . LYS A 1 117 ? -17.504 10.656 19.409 1.00 91.62 117 LYS A C 1
ATOM 923 O O . LYS A 1 117 ? -18.349 11.422 18.954 1.00 91.62 117 LYS A O 1
ATOM 928 N N . LEU A 1 118 ? -16.194 10.932 19.403 1.00 92.12 118 LEU A N 1
ATOM 929 C CA . LEU A 1 118 ? -15.631 12.212 18.957 1.00 92.12 118 LEU A CA 1
ATOM 930 C C . LEU A 1 118 ? -15.939 12.528 17.488 1.00 92.12 118 LEU A C 1
ATOM 932 O O . LEU A 1 118 ? -16.043 13.707 17.163 1.00 92.12 118 LEU A O 1
ATOM 936 N N . PHE A 1 119 ? -16.187 11.521 16.637 1.00 90.06 119 PHE A N 1
ATOM 937 C CA . PHE A 1 119 ? -16.591 11.733 15.238 1.00 90.06 119 PHE A CA 1
ATOM 938 C C . PHE A 1 119 ? -17.902 12.525 15.102 1.00 90.06 119 PHE A C 1
ATOM 940 O O . PHE A 1 119 ? -18.128 13.162 14.079 1.00 90.06 119 PHE A O 1
ATOM 947 N N . LYS A 1 120 ? -18.757 12.521 16.134 1.00 87.50 120 LYS A N 1
ATOM 948 C CA . LYS A 1 120 ? -20.039 13.250 16.160 1.00 87.50 120 LYS A CA 1
ATOM 949 C C . LYS A 1 120 ? -19.929 14.664 16.734 1.00 87.50 120 LYS A C 1
ATOM 951 O O . LYS A 1 120 ? -20.935 15.369 16.816 1.00 87.50 120 LYS A O 1
ATOM 956 N N . HIS A 1 121 ? -18.738 15.071 17.167 1.00 88.69 121 HIS A N 1
ATOM 957 C CA . HIS A 1 121 ? -18.478 16.388 17.734 1.00 88.69 121 HIS A CA 1
ATOM 958 C C . HIS A 1 121 ? -17.640 17.237 16.776 1.00 88.69 121 HIS A C 1
ATOM 960 O O . HIS A 1 121 ? -16.957 16.720 15.898 1.00 88.69 121 HIS A O 1
ATOM 966 N N . ASP A 1 122 ? -17.666 18.557 16.977 1.00 86.56 122 ASP A N 1
ATOM 967 C CA . ASP A 1 122 ? -16.787 19.502 16.281 1.00 86.56 122 ASP A CA 1
ATOM 968 C C . ASP A 1 122 ? -15.347 19.368 16.813 1.00 86.56 122 ASP A C 1
ATOM 970 O O . ASP A 1 122 ? -14.865 20.165 17.623 1.00 86.56 122 ASP A O 1
ATOM 974 N N . TYR A 1 123 ? -14.694 18.268 16.440 1.00 88.12 123 TYR A N 1
ATOM 975 C CA . TYR A 1 123 ? -13.333 17.924 16.820 1.00 88.12 123 TYR A CA 1
ATOM 976 C C . TYR A 1 123 ? -12.558 17.427 15.591 1.00 88.12 123 TYR A C 1
ATOM 978 O O . TYR A 1 123 ? -13.088 16.629 14.821 1.00 88.12 123 TYR A O 1
ATOM 986 N N . PRO A 1 124 ? -11.300 17.862 15.378 1.00 89.31 124 PRO A N 1
ATOM 987 C CA . PRO A 1 124 ? -10.545 17.466 14.193 1.00 89.31 124 PRO A CA 1
ATOM 988 C C . PRO A 1 124 ? -10.340 15.949 14.115 1.00 89.31 124 PRO A C 1
ATOM 990 O O . PRO A 1 124 ? -9.640 15.377 14.954 1.00 89.31 124 PRO A O 1
ATOM 993 N N . GLN A 1 125 ? -10.875 15.320 13.065 1.00 87.94 125 GLN A N 1
ATOM 994 C CA . GLN A 1 125 ? -10.876 13.859 12.926 1.00 87.94 125 GLN A CA 1
ATOM 995 C C . GLN A 1 125 ? -9.458 13.278 12.945 1.00 87.94 125 GLN A C 1
ATOM 997 O O . GLN A 1 125 ? -9.182 12.306 13.646 1.00 87.94 125 GLN A O 1
ATOM 1002 N N . ALA A 1 126 ? -8.514 13.956 12.286 1.00 86.94 126 ALA A N 1
ATOM 1003 C CA . ALA A 1 126 ? -7.102 13.576 12.254 1.00 86.94 126 ALA A CA 1
ATOM 1004 C C . ALA A 1 126 ? -6.429 13.495 13.640 1.00 86.94 126 ALA A C 1
ATOM 1006 O O . ALA A 1 126 ? -5.414 12.817 13.779 1.00 86.94 126 ALA A O 1
ATOM 1007 N N . LYS A 1 127 ? -6.962 14.167 14.673 1.00 91.06 127 LYS A N 1
ATOM 1008 C CA . LYS A 1 127 ? -6.427 14.084 16.044 1.00 91.06 127 LYS A CA 1
ATOM 1009 C C . LYS A 1 127 ? -6.914 12.857 16.811 1.00 91.06 127 LYS A C 1
ATOM 1011 O O . LYS A 1 127 ? -6.255 12.466 17.763 1.00 91.06 127 LYS A O 1
ATOM 1016 N N . ILE A 1 128 ? -8.035 12.265 16.404 1.00 94.38 128 ILE A N 1
ATOM 1017 C CA . ILE A 1 128 ? -8.589 11.048 17.018 1.00 94.38 128 ILE A CA 1
ATOM 1018 C C . ILE A 1 128 ? -7.770 9.827 16.582 1.00 94.38 128 ILE A C 1
ATOM 1020 O O . ILE A 1 128 ? -7.532 8.908 17.364 1.00 94.38 128 ILE A O 1
ATOM 1024 N N . ILE A 1 129 ? -7.333 9.826 15.318 1.00 95.25 129 ILE A N 1
ATOM 1025 C CA . ILE A 1 129 ? -6.811 8.636 14.643 1.00 95.25 129 ILE A CA 1
ATOM 1026 C C . ILE A 1 129 ? -5.576 8.017 15.307 1.00 95.25 129 ILE A C 1
ATOM 1028 O O . ILE A 1 129 ? -5.585 6.799 15.438 1.00 95.25 129 ILE A O 1
ATOM 1032 N N . PRO A 1 130 ? -4.548 8.758 15.766 1.00 94.88 130 PRO A N 1
ATOM 1033 C CA . PRO A 1 130 ? -3.359 8.129 16.343 1.00 94.88 130 PRO A CA 1
ATOM 1034 C C . PRO A 1 130 ? -3.671 7.251 17.563 1.00 94.88 130 PRO A C 1
ATOM 1036 O O . PRO A 1 130 ? -3.236 6.102 17.625 1.00 94.88 130 PRO A O 1
ATOM 1039 N N . ASP A 1 131 ? -4.473 7.761 18.502 1.00 95.00 131 ASP A N 1
ATOM 1040 C CA . ASP A 1 131 ? -4.843 7.019 19.710 1.00 95.00 131 ASP A CA 1
ATOM 1041 C C . ASP A 1 131 ? -5.831 5.885 19.407 1.00 95.00 131 ASP A C 1
ATOM 1043 O O . ASP A 1 131 ? -5.719 4.785 19.958 1.00 95.00 131 ASP A O 1
ATOM 1047 N N . LEU A 1 132 ? -6.777 6.127 18.496 1.00 95.69 132 LEU A N 1
ATOM 1048 C CA . LEU A 1 132 ? -7.724 5.113 18.041 1.00 95.69 132 LEU A CA 1
ATOM 1049 C C . LEU A 1 132 ? -7.007 3.960 17.319 1.00 95.69 132 LEU A C 1
ATOM 1051 O O . LEU A 1 132 ? -7.283 2.794 17.598 1.00 95.69 132 LEU A O 1
ATOM 1055 N N . ALA A 1 133 ? -6.062 4.273 16.430 1.00 94.38 133 ALA A N 1
ATOM 1056 C CA . ALA A 1 133 ? -5.234 3.303 15.723 1.00 94.38 133 ALA A CA 1
ATOM 1057 C C . ALA A 1 133 ? -4.378 2.494 16.697 1.00 94.38 133 ALA A C 1
ATOM 1059 O O . ALA A 1 133 ? -4.341 1.271 16.591 1.00 94.38 133 ALA A O 1
ATOM 1060 N N . GLU A 1 134 ? -3.747 3.151 17.677 1.00 93.00 134 GLU A N 1
ATOM 1061 C CA . GLU A 1 134 ? -2.995 2.467 18.731 1.00 93.00 134 GLU A CA 1
ATOM 1062 C C . GLU A 1 134 ? -3.870 1.419 19.431 1.00 93.00 134 GLU A C 1
ATOM 1064 O O . GLU A 1 134 ? -3.470 0.259 19.527 1.00 93.00 134 GLU A O 1
ATOM 1069 N N . CYS A 1 135 ? -5.080 1.793 19.859 1.00 93.44 135 CYS A N 1
ATOM 1070 C CA . CYS A 1 135 ? -6.003 0.865 20.511 1.00 93.44 135 CYS A CA 1
ATOM 1071 C C . CYS A 1 135 ? -6.430 -0.277 19.577 1.00 93.44 135 CYS A C 1
ATOM 1073 O O . CYS A 1 135 ? -6.423 -1.436 19.987 1.00 93.44 135 CYS A O 1
ATOM 1075 N N . LEU A 1 136 ? -6.762 0.026 18.318 1.00 91.31 136 LEU A N 1
ATOM 1076 C CA . LEU A 1 136 ? -7.169 -0.972 17.324 1.00 91.31 136 LEU A CA 1
ATOM 1077 C C . LEU A 1 136 ? -6.057 -2.000 17.068 1.00 91.31 136 LEU A C 1
ATOM 1079 O O . LEU A 1 136 ? -6.322 -3.200 17.107 1.00 91.31 136 LEU A O 1
ATOM 1083 N N . PHE A 1 137 ? -4.806 -1.564 16.897 1.00 87.50 137 PHE A N 1
ATOM 1084 C CA . PHE A 1 137 ? -3.665 -2.466 16.698 1.00 87.50 137 PHE A CA 1
ATOM 1085 C C . PHE A 1 137 ? -3.346 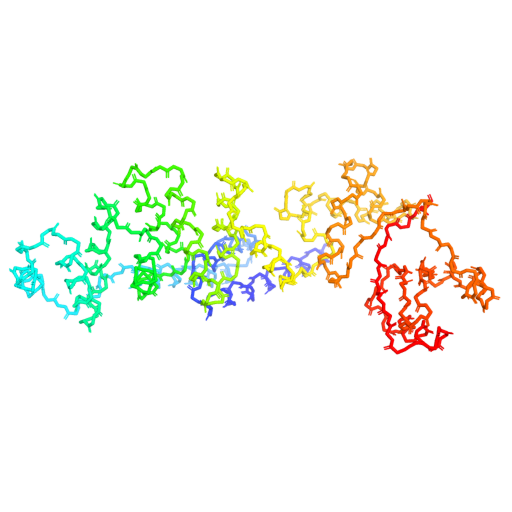-3.338 17.919 1.00 87.50 137 PHE A C 1
ATOM 1087 O O . PHE A 1 137 ? -2.688 -4.368 17.774 1.00 87.50 137 PHE A O 1
ATOM 1094 N N . LYS A 1 138 ? -3.788 -2.958 19.126 1.00 87.75 138 LYS A N 1
ATOM 1095 C CA . LYS A 1 138 ? -3.604 -3.786 20.330 1.00 87.75 138 LYS A CA 1
ATOM 1096 C C . LYS A 1 138 ? -4.525 -4.997 20.372 1.00 87.75 138 LYS A C 1
ATOM 1098 O O . LYS A 1 138 ? -4.169 -5.979 21.017 1.00 87.75 138 LYS A O 1
ATOM 1103 N N . ILE A 1 139 ? -5.680 -4.928 19.712 1.00 83.00 139 ILE A N 1
ATOM 1104 C CA . ILE A 1 139 ? -6.728 -5.953 19.817 1.00 83.00 139 ILE A CA 1
ATOM 1105 C C . ILE A 1 139 ? -7.125 -6.579 18.474 1.00 83.00 139 ILE A C 1
ATOM 1107 O O . ILE A 1 139 ? -7.940 -7.499 18.445 1.00 83.00 139 ILE A O 1
ATOM 1111 N N . HIS A 1 140 ? -6.575 -6.098 17.357 1.00 80.62 140 HIS A N 1
ATOM 1112 C CA . HIS A 1 140 ? -6.889 -6.582 16.015 1.00 80.62 140 HIS A CA 1
ATOM 1113 C C . HIS A 1 140 ? -5.627 -6.787 15.173 1.00 80.62 140 HIS A C 1
ATOM 1115 O O . HIS A 1 140 ? -4.642 -6.061 15.310 1.00 80.62 140 HIS A O 1
ATOM 1121 N N . SER A 1 141 ? -5.677 -7.764 14.260 1.00 75.38 141 SER A N 1
ATOM 1122 C CA . SER A 1 141 ? -4.675 -7.884 13.199 1.00 75.38 141 SER A CA 1
ATOM 1123 C C . SER A 1 141 ? -4.745 -6.672 12.256 1.00 75.38 141 SER A C 1
ATOM 1125 O O . S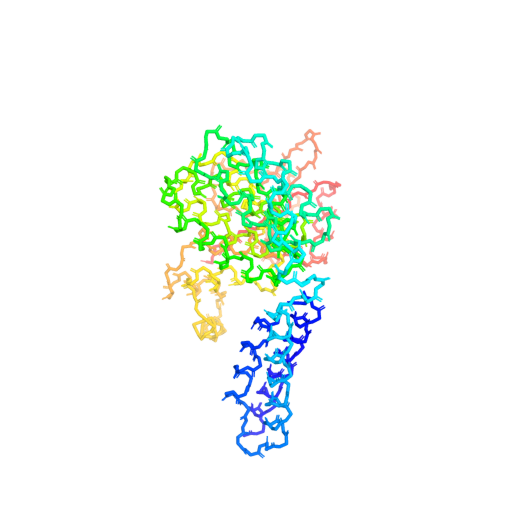ER A 1 141 ? -5.815 -6.072 12.121 1.00 75.38 141 SER A O 1
ATOM 1127 N N . PRO A 1 142 ? -3.655 -6.328 11.547 1.00 76.88 142 PRO A N 1
ATOM 1128 C CA . PRO A 1 142 ? -3.629 -5.169 10.651 1.00 76.88 142 PRO A CA 1
ATOM 1129 C C . PRO A 1 142 ? -4.745 -5.157 9.594 1.00 76.88 142 PRO A C 1
ATOM 1131 O O . PRO A 1 142 ? -5.379 -4.126 9.388 1.00 76.88 142 PRO A O 1
ATOM 1134 N N . SER A 1 143 ? -5.066 -6.301 8.983 1.00 74.44 143 SER A N 1
ATOM 1135 C CA . SER A 1 143 ? -6.191 -6.408 8.042 1.00 74.44 143 SER A CA 1
ATOM 1136 C C . SER A 1 143 ? -7.543 -6.187 8.710 1.00 74.44 143 SER A C 1
ATOM 1138 O O . SER A 1 143 ? -8.404 -5.496 8.171 1.00 74.44 143 SER A O 1
ATOM 1140 N N . ARG A 1 144 ? -7.727 -6.693 9.933 1.00 79.75 144 ARG A N 1
ATOM 1141 C CA . ARG A 1 144 ? -8.975 -6.504 10.675 1.00 79.75 144 ARG A CA 1
ATOM 1142 C C . ARG A 1 144 ? -9.181 -5.058 11.121 1.00 79.75 144 ARG A C 1
ATOM 1144 O O . ARG A 1 144 ? -10.325 -4.628 11.266 1.00 79.75 144 ARG A O 1
ATOM 1151 N N . VAL A 1 145 ? -8.099 -4.301 11.307 1.00 85.19 145 VAL A N 1
ATOM 1152 C CA . VAL A 1 145 ? -8.168 -2.858 11.565 1.00 85.19 145 VAL A CA 1
ATOM 1153 C C . VAL A 1 145 ? -8.849 -2.131 10.402 1.00 85.19 145 VAL A C 1
ATOM 1155 O O . VAL A 1 145 ? -9.691 -1.276 10.663 1.00 85.19 145 VAL A O 1
ATOM 1158 N N . ILE A 1 146 ? -8.597 -2.520 9.145 1.00 84.56 146 ILE A N 1
ATOM 1159 C CA . ILE A 1 146 ? -9.277 -1.938 7.972 1.00 84.56 146 ILE A CA 1
ATOM 1160 C C . ILE A 1 146 ? -10.792 -2.133 8.071 1.00 84.56 146 ILE A C 1
ATOM 1162 O O . ILE A 1 146 ? -11.540 -1.160 7.986 1.00 84.56 146 ILE A O 1
ATOM 1166 N N . ASP A 1 147 ? -11.248 -3.358 8.344 1.00 82.81 147 ASP A N 1
ATOM 1167 C CA . ASP A 1 147 ? -12.679 -3.647 8.502 1.00 82.81 147 ASP A CA 1
ATOM 1168 C C . ASP A 1 147 ? -13.326 -2.803 9.611 1.00 82.81 147 ASP A C 1
ATOM 1170 O O . ASP A 1 147 ? -14.457 -2.334 9.464 1.00 82.81 147 ASP A O 1
ATOM 1174 N N . GLN A 1 148 ? -12.628 -2.621 10.742 1.00 89.62 148 GLN A N 1
ATOM 1175 C CA . GLN A 1 148 ? -13.138 -1.794 11.839 1.00 89.62 148 GLN A CA 1
ATOM 1176 C C . GLN A 1 148 ? -13.219 -0.320 11.445 1.00 89.62 148 GLN A C 1
ATOM 1178 O O . GLN A 1 148 ? -14.189 0.345 11.798 1.00 89.62 148 GLN A O 1
ATOM 1183 N N . ILE A 1 149 ? -12.245 0.188 10.693 1.00 90.50 149 ILE A N 1
ATOM 1184 C CA . ILE A 1 149 ? -12.248 1.574 10.218 1.00 90.50 149 ILE A CA 1
ATOM 1185 C C . ILE A 1 149 ? -13.403 1.803 9.243 1.00 90.50 149 ILE A C 1
ATOM 1187 O O . ILE A 1 149 ? -14.147 2.768 9.407 1.00 90.50 149 ILE A O 1
ATOM 1191 N N . GLU A 1 150 ? -13.613 0.907 8.275 1.00 90.38 150 GLU A N 1
ATOM 1192 C CA . GLU A 1 150 ? -14.749 1.006 7.347 1.00 90.38 150 GLU A CA 1
ATOM 1193 C C . GLU A 1 150 ? -16.089 0.959 8.090 1.00 90.38 150 GLU A C 1
ATOM 1195 O O . GLU A 1 150 ? -17.008 1.720 7.780 1.00 90.38 150 GLU A O 1
ATOM 1200 N N . LYS A 1 151 ? -16.190 0.119 9.127 1.00 90.12 151 LYS A N 1
ATOM 1201 C CA . LYS A 1 151 ? -17.362 0.077 10.005 1.00 90.12 151 LYS A CA 1
ATOM 1202 C C . LYS A 1 151 ? -17.573 1.410 10.733 1.00 90.12 151 LYS A C 1
ATOM 1204 O O . LYS A 1 151 ? -18.680 1.940 10.688 1.00 90.12 151 LYS A O 1
ATOM 1209 N N . ILE A 1 152 ? -16.533 1.970 11.355 1.00 89.81 152 ILE A N 1
ATOM 1210 C CA . ILE A 1 152 ? -16.594 3.266 12.053 1.00 89.81 152 ILE A CA 1
ATOM 1211 C C . ILE A 1 152 ? -17.032 4.374 11.092 1.00 89.81 152 ILE A C 1
ATOM 1213 O O . ILE A 1 152 ? -17.896 5.180 11.432 1.00 89.81 152 ILE A O 1
ATOM 1217 N N . ILE A 1 153 ? -16.479 4.396 9.879 1.00 90.25 153 ILE A N 1
ATOM 1218 C CA . ILE A 1 153 ? -16.846 5.368 8.847 1.00 90.25 153 ILE A CA 1
ATOM 1219 C C . ILE A 1 153 ? -18.326 5.236 8.467 1.00 90.25 153 ILE A C 1
ATOM 1221 O O . ILE A 1 153 ? -19.022 6.245 8.341 1.00 90.25 153 ILE A O 1
ATOM 1225 N N . HIS A 1 154 ? -18.815 4.006 8.294 1.00 89.06 154 HIS A N 1
ATOM 1226 C CA . HIS A 1 154 ? -20.206 3.743 7.931 1.00 89.06 154 HIS A CA 1
ATOM 1227 C C . HIS A 1 154 ? -21.193 4.112 9.048 1.00 89.06 154 HIS A C 1
ATOM 1229 O O . HIS A 1 154 ? -22.262 4.640 8.766 1.00 89.06 154 HIS A O 1
ATOM 1235 N N . GLU A 1 155 ? -20.841 3.866 10.311 1.00 88.19 155 GLU A N 1
ATOM 1236 C CA . GLU A 1 155 ? -21.713 4.105 11.472 1.00 88.19 155 GLU A CA 1
ATOM 1237 C C . GLU A 1 155 ? -21.839 5.586 11.873 1.00 88.19 155 GLU A C 1
ATOM 1239 O O . GLU A 1 155 ? -22.727 5.933 12.657 1.00 88.19 155 GLU A O 1
ATOM 1244 N N . ASN A 1 156 ? -20.965 6.457 11.360 1.00 84.44 156 ASN A N 1
ATOM 1245 C CA . ASN A 1 156 ? -20.917 7.875 11.729 1.00 84.44 156 ASN A CA 1
ATOM 1246 C C . ASN A 1 156 ? -21.385 8.836 10.621 1.00 84.44 156 ASN A C 1
ATOM 1248 O O . ASN A 1 156 ? -21.221 10.040 10.783 1.00 84.44 156 ASN A O 1
ATOM 1252 N N . ASP A 1 157 ? -21.983 8.335 9.530 1.00 81.75 157 ASP A N 1
ATOM 1253 C CA . ASP A 1 157 ? -22.581 9.147 8.446 1.00 81.75 157 ASP A CA 1
ATOM 1254 C C . ASP A 1 157 ? -21.671 10.289 7.935 1.00 81.75 157 ASP A C 1
ATOM 1256 O O . ASP A 1 157 ? -22.119 11.397 7.637 1.00 81.75 157 ASP A O 1
ATOM 1260 N N . LEU A 1 158 ? -20.369 10.014 7.834 1.00 85.69 158 LEU A N 1
ATOM 1261 C CA . LEU A 1 158 ? -19.350 11.015 7.523 1.00 85.69 158 LEU A CA 1
ATOM 1262 C C . LEU A 1 158 ? -19.455 11.535 6.080 1.00 85.69 158 LEU A C 1
ATOM 1264 O O . LEU A 1 158 ? -19.797 10.796 5.146 1.00 85.69 158 LEU A O 1
ATOM 1268 N N . SER A 1 159 ? -19.095 12.803 5.878 1.00 90.31 159 SER A N 1
ATOM 1269 C CA . SER A 1 159 ? -18.921 13.382 4.544 1.00 90.31 159 SER A CA 1
ATOM 1270 C C . SER A 1 159 ? -17.716 12.774 3.823 1.00 90.31 159 SER A C 1
ATOM 1272 O O . SER A 1 159 ? -16.811 12.213 4.438 1.00 90.31 159 SER A O 1
ATOM 1274 N N . ASP A 1 160 ? -17.673 12.890 2.497 1.00 90.56 160 ASP A N 1
ATOM 1275 C CA . ASP A 1 160 ? -16.568 12.332 1.709 1.00 90.56 160 ASP A CA 1
ATOM 1276 C C . ASP A 1 160 ? -15.215 12.977 2.049 1.00 90.56 160 ASP A C 1
ATOM 1278 O O . ASP A 1 160 ? -14.200 12.282 2.080 1.00 90.56 160 ASP A O 1
ATOM 1282 N N . GLN A 1 161 ? -15.207 14.261 2.418 1.00 90.94 161 GLN A N 1
ATOM 1283 C CA . GLN A 1 161 ? -14.005 14.931 2.912 1.00 90.94 161 GLN A CA 1
ATOM 1284 C C . GLN A 1 161 ? -13.524 14.318 4.238 1.00 90.94 161 GLN A C 1
ATOM 1286 O O . GLN A 1 161 ? -12.356 13.959 4.361 1.00 90.94 161 GLN A O 1
ATOM 1291 N N . GLU A 1 162 ? -14.418 14.130 5.212 1.00 90.88 162 GLU A N 1
ATOM 1292 C CA . GLU A 1 162 ? -14.066 13.523 6.505 1.00 90.88 162 GLU A CA 1
ATOM 1293 C C . GLU A 1 162 ? -13.580 12.078 6.336 1.00 90.88 162 GLU A C 1
ATOM 1295 O O . GLU A 1 162 ? -12.617 11.663 6.981 1.00 90.88 162 GLU A O 1
ATOM 1300 N N . LYS A 1 163 ? -14.192 11.315 5.421 1.00 93.00 163 LYS A N 1
ATOM 1301 C CA . LYS A 1 163 ? -13.724 9.968 5.061 1.00 93.00 163 LYS A CA 1
ATOM 1302 C C . LYS A 1 163 ? -12.302 9.996 4.517 1.00 93.00 163 LYS A C 1
ATOM 1304 O O . LYS A 1 163 ? -11.489 9.174 4.933 1.00 93.00 163 LYS A O 1
ATOM 1309 N N . ALA A 1 164 ? -12.007 10.909 3.591 1.00 94.06 164 ALA A N 1
ATOM 1310 C CA . ALA A 1 164 ? -10.676 11.056 3.015 1.00 94.06 164 ALA A CA 1
ATOM 1311 C C . ALA A 1 164 ? -9.641 11.420 4.093 1.00 94.06 164 ALA A C 1
ATOM 1313 O O . ALA A 1 164 ? -8.599 10.774 4.175 1.00 94.06 164 ALA A O 1
ATOM 1314 N N . GLU A 1 165 ? -9.955 12.368 4.981 1.00 93.50 165 GLU A N 1
ATOM 1315 C CA . GLU A 1 165 ? -9.079 12.765 6.093 1.00 93.50 165 GLU A CA 1
ATOM 1316 C C . GLU A 1 165 ? -8.780 11.599 7.049 1.00 93.50 165 GLU A C 1
ATOM 1318 O O . GLU A 1 165 ? -7.621 11.363 7.402 1.00 93.50 165 GLU A O 1
ATOM 1323 N N . ILE A 1 166 ? -9.805 10.832 7.431 1.00 93.56 166 ILE A N 1
ATOM 1324 C CA . ILE A 1 166 ? -9.660 9.666 8.313 1.00 93.56 166 ILE A CA 1
ATOM 1325 C C . ILE A 1 166 ? -8.829 8.575 7.645 1.00 93.56 166 ILE A C 1
ATOM 1327 O O . ILE A 1 166 ? -7.875 8.077 8.244 1.00 93.56 166 ILE A O 1
ATOM 1331 N N . LYS A 1 167 ? -9.161 8.207 6.402 1.00 95.12 167 LYS A N 1
ATOM 1332 C CA . LYS A 1 167 ? -8.434 7.168 5.662 1.00 95.12 167 LYS A CA 1
ATOM 1333 C C . LYS A 1 167 ? -6.979 7.565 5.430 1.00 95.12 167 LYS A C 1
ATOM 1335 O O . LYS A 1 167 ? -6.096 6.731 5.604 1.00 95.12 167 LYS A O 1
ATOM 1340 N N . PHE A 1 168 ? -6.711 8.832 5.116 1.00 95.56 168 PHE A N 1
ATOM 1341 C CA . PHE A 1 168 ? -5.347 9.333 4.974 1.00 95.56 168 PHE A CA 1
ATOM 1342 C C . PHE A 1 168 ? -4.565 9.216 6.285 1.00 95.56 168 PHE A C 1
ATOM 1344 O O . PHE A 1 168 ? -3.460 8.677 6.297 1.00 95.56 168 PHE A O 1
ATOM 1351 N N . ALA A 1 169 ? -5.153 9.657 7.401 1.00 95.25 169 ALA A N 1
ATOM 1352 C CA . ALA A 1 169 ? -4.521 9.559 8.711 1.00 95.25 169 ALA A CA 1
ATOM 1353 C C . ALA A 1 169 ? -4.247 8.099 9.118 1.00 95.25 169 ALA A C 1
ATOM 1355 O O . ALA A 1 169 ? -3.161 7.801 9.611 1.00 95.25 169 ALA A O 1
ATOM 1356 N N . PHE A 1 170 ? -5.169 7.167 8.857 1.00 95.06 170 PHE A N 1
ATOM 1357 C CA . PHE A 1 170 ? -4.934 5.743 9.117 1.00 95.06 170 PHE A CA 1
ATOM 1358 C C . PHE A 1 170 ? -3.868 5.134 8.203 1.00 95.06 170 PHE A C 1
ATOM 1360 O O . PHE A 1 170 ? -3.067 4.331 8.677 1.00 95.06 170 PHE A O 1
ATOM 1367 N N . GLY A 1 171 ? -3.801 5.541 6.931 1.00 94.12 171 GLY A N 1
ATOM 1368 C CA . GLY A 1 171 ? -2.704 5.161 6.037 1.00 94.12 171 GLY A CA 1
ATOM 1369 C C . GLY A 1 171 ? -1.339 5.566 6.604 1.00 94.12 171 GLY A C 1
ATOM 1370 O O . GLY A 1 171 ? -0.417 4.751 6.642 1.00 94.12 171 GLY A O 1
ATOM 1371 N N . MET A 1 172 ? -1.242 6.774 7.169 1.00 94.00 172 MET A N 1
ATOM 1372 C CA . MET A 1 172 ? -0.027 7.246 7.844 1.00 94.00 172 MET A CA 1
ATOM 1373 C C . MET A 1 172 ? 0.301 6.417 9.098 1.00 94.00 172 MET A C 1
ATOM 1375 O O . MET A 1 172 ? 1.470 6.119 9.346 1.00 94.00 172 MET A O 1
ATOM 1379 N N . GLU A 1 173 ? -0.697 6.029 9.901 1.00 94.75 173 GLU A N 1
ATOM 1380 C CA . GLU A 1 173 ? -0.475 5.147 11.060 1.00 94.75 173 GLU A CA 1
ATOM 1381 C C . GLU A 1 173 ? -0.025 3.737 10.641 1.00 94.75 173 GLU A C 1
ATOM 1383 O O . GLU A 1 173 ? 0.875 3.177 11.265 1.00 94.75 173 GLU A O 1
ATOM 1388 N N . MET A 1 174 ? -0.576 3.184 9.554 1.00 91.19 174 MET A N 1
ATOM 1389 C CA . MET A 1 174 ? -0.136 1.902 8.982 1.00 91.19 174 MET A CA 1
ATOM 1390 C C . MET A 1 174 ? 1.324 1.959 8.519 1.00 91.19 174 MET A C 1
ATOM 1392 O O . MET A 1 174 ? 2.099 1.044 8.802 1.00 91.19 174 MET A O 1
ATOM 1396 N N . GLU A 1 175 ? 1.729 3.047 7.861 1.00 90.56 175 GLU A N 1
ATOM 1397 C CA . GLU A 1 175 ? 3.111 3.245 7.415 1.00 90.56 175 GLU A CA 1
ATOM 1398 C C . GLU A 1 175 ? 4.095 3.309 8.592 1.00 90.56 175 GLU A C 1
ATOM 1400 O O . GLU A 1 175 ? 5.163 2.697 8.534 1.00 90.56 175 GLU A O 1
ATOM 1405 N N . LYS A 1 176 ? 3.728 3.974 9.699 1.00 91.19 176 LYS A N 1
ATOM 1406 C CA . LYS A 1 176 ? 4.552 4.008 10.925 1.00 91.19 176 LYS A CA 1
ATOM 1407 C C . LYS A 1 176 ? 4.785 2.621 11.525 1.00 91.19 176 LYS A C 1
ATOM 1409 O O . LYS A 1 176 ? 5.815 2.411 12.162 1.00 91.19 176 LYS A O 1
ATOM 1414 N N . GLN A 1 177 ? 3.839 1.702 11.336 1.00 85.44 177 GLN A N 1
ATOM 1415 C CA . GLN A 1 177 ? 3.939 0.306 11.768 1.00 85.44 177 GLN A CA 1
ATOM 1416 C C . GLN A 1 177 ? 4.586 -0.606 10.703 1.00 85.44 177 GLN A C 1
ATOM 1418 O O . GLN A 1 177 ? 4.625 -1.819 10.886 1.00 85.44 177 GLN A O 1
ATOM 1423 N N . ASP A 1 178 ? 5.109 -0.034 9.611 1.00 82.75 178 ASP A N 1
ATOM 1424 C CA . ASP A 1 178 ? 5.728 -0.719 8.462 1.00 82.75 178 ASP A CA 1
ATOM 1425 C C . ASP A 1 178 ? 4.764 -1.596 7.630 1.00 82.75 178 ASP A C 1
ATOM 1427 O O . ASP A 1 178 ? 5.187 -2.377 6.776 1.00 82.75 178 ASP A O 1
ATOM 1431 N N . TYR A 1 179 ? 3.445 -1.420 7.786 1.00 84.19 179 TYR A N 1
ATOM 1432 C CA . TYR A 1 179 ? 2.420 -2.101 6.980 1.00 84.19 179 TYR A CA 1
ATOM 1433 C C . TYR A 1 179 ? 2.149 -1.362 5.660 1.00 84.19 179 TYR A C 1
ATOM 1435 O O . TYR A 1 179 ? 1.039 -0.903 5.390 1.00 84.19 179 TYR A O 1
ATOM 1443 N N . LYS A 1 180 ? 3.182 -1.232 4.820 1.00 83.62 180 LYS A N 1
ATOM 1444 C CA . LYS A 1 180 ? 3.159 -0.386 3.610 1.00 83.62 180 LYS A CA 1
ATOM 1445 C C . LYS A 1 180 ? 2.104 -0.782 2.572 1.00 83.62 180 LYS A C 1
ATOM 1447 O O . LYS A 1 180 ? 1.536 0.099 1.936 1.00 83.62 180 LYS A O 1
ATOM 1452 N N . ASP A 1 181 ? 1.832 -2.075 2.400 1.00 78.62 181 ASP A N 1
ATOM 1453 C CA . ASP A 1 181 ? 0.802 -2.534 1.457 1.00 78.62 181 ASP A CA 1
ATOM 1454 C C . ASP A 1 181 ? -0.604 -2.112 1.915 1.00 78.62 181 ASP A C 1
ATOM 1456 O O . ASP A 1 181 ? -1.372 -1.577 1.123 1.00 78.62 181 ASP A O 1
ATOM 1460 N N . LEU A 1 182 ? -0.906 -2.244 3.210 1.00 83.56 182 LEU A N 1
ATOM 1461 C CA . LEU A 1 182 ? -2.189 -1.814 3.780 1.00 83.56 182 LEU A CA 1
ATOM 1462 C C . LEU A 1 182 ? -2.315 -0.283 3.805 1.00 83.56 182 LEU A C 1
ATOM 1464 O O . LEU A 1 182 ? -3.384 0.262 3.540 1.00 83.56 182 LEU A O 1
ATOM 1468 N N . ALA A 1 183 ? -1.215 0.430 4.067 1.00 91.06 183 ALA A N 1
ATOM 1469 C CA . ALA A 1 183 ? -1.170 1.887 3.943 1.00 91.06 183 ALA A CA 1
ATOM 1470 C C . ALA A 1 183 ? -1.508 2.343 2.512 1.00 91.06 183 ALA A C 1
ATOM 1472 O O . ALA A 1 183 ? -2.260 3.299 2.319 1.00 91.06 183 ALA A O 1
ATOM 1473 N N . PHE A 1 184 ? -0.999 1.626 1.504 1.00 87.69 184 PHE A N 1
ATOM 1474 C CA . PHE A 1 184 ? -1.284 1.908 0.101 1.00 87.69 184 PHE A CA 1
ATOM 1475 C C . PHE A 1 184 ? -2.773 1.766 -0.237 1.00 87.69 184 PHE A C 1
ATOM 1477 O O . PHE A 1 184 ? -3.311 2.611 -0.950 1.00 87.69 184 PHE A O 1
ATOM 1484 N N . GLU A 1 185 ? -3.456 0.751 0.302 1.00 85.94 185 GLU A N 1
ATOM 1485 C CA . GLU A 1 185 ? -4.902 0.568 0.106 1.00 85.94 185 GLU A CA 1
ATOM 1486 C C . GLU A 1 185 ? -5.711 1.762 0.630 1.00 85.94 185 GLU A C 1
ATOM 1488 O O . GLU A 1 185 ? -6.613 2.255 -0.056 1.00 85.94 185 GLU A O 1
ATOM 1493 N N . PHE A 1 186 ? -5.345 2.294 1.802 1.00 92.94 186 PHE A N 1
ATOM 1494 C CA . PHE A 1 186 ? -5.950 3.522 2.313 1.00 92.94 186 PHE A CA 1
ATOM 1495 C C . PHE A 1 186 ? -5.712 4.702 1.378 1.00 92.94 186 PHE A C 1
ATOM 1497 O O . PHE A 1 186 ? -6.655 5.432 1.068 1.00 92.94 186 PHE A O 1
ATOM 1504 N N . TYR A 1 187 ? -4.484 4.885 0.896 1.00 94.38 187 TYR A N 1
ATOM 1505 C CA . TYR A 1 187 ? -4.161 6.005 0.021 1.00 94.38 187 TYR A CA 1
ATOM 1506 C C . TYR A 1 187 ? -4.864 5.926 -1.343 1.00 94.38 187 TYR A C 1
ATOM 1508 O O . TYR A 1 187 ? -5.374 6.936 -1.830 1.00 94.38 187 TYR A O 1
ATOM 1516 N N . GLU A 1 188 ? -4.976 4.740 -1.940 1.00 89.88 188 GLU A N 1
ATOM 1517 C CA . GLU A 1 188 ? -5.774 4.546 -3.156 1.00 89.88 188 GLU A CA 1
ATOM 1518 C C . GLU A 1 188 ? -7.255 4.854 -2.901 1.00 89.88 188 GLU A C 1
ATOM 1520 O O . GLU A 1 188 ? -7.896 5.524 -3.715 1.00 89.88 188 GLU A O 1
ATOM 1525 N N . SER A 1 189 ? -7.795 4.462 -1.740 1.00 91.75 189 SER A N 1
ATOM 1526 C CA . SER A 1 189 ? -9.160 4.836 -1.366 1.00 91.75 189 SER A CA 1
ATOM 1527 C C . SER A 1 189 ? -9.326 6.347 -1.192 1.00 91.75 189 SER A C 1
ATOM 1529 O O . SER A 1 189 ? -10.372 6.863 -1.575 1.00 91.75 189 SER A O 1
ATOM 1531 N N . VAL A 1 190 ? -8.345 7.057 -0.626 1.00 95.81 190 VAL A N 1
ATOM 1532 C CA . VAL A 1 190 ? -8.382 8.526 -0.506 1.00 95.81 190 VAL A CA 1
ATOM 1533 C C . VAL A 1 190 ? -8.389 9.161 -1.889 1.00 95.81 190 VAL A C 1
ATOM 1535 O O . VAL A 1 190 ? -9.264 9.967 -2.178 1.00 95.81 190 VAL A O 1
ATOM 1538 N N . LYS A 1 191 ? -7.485 8.735 -2.777 1.00 92.00 191 LYS A N 1
ATOM 1539 C CA . LYS A 1 191 ? -7.392 9.240 -4.152 1.00 92.00 191 LYS A CA 1
ATOM 1540 C C . LYS A 1 191 ? -8.663 8.993 -4.970 1.00 92.00 191 LYS A C 1
ATOM 1542 O O . LYS A 1 191 ? -8.996 9.793 -5.840 1.00 92.00 191 LYS A O 1
ATOM 1547 N N . ALA A 1 192 ? -9.368 7.893 -4.710 1.00 91.00 192 ALA A N 1
ATOM 1548 C CA . ALA A 1 192 ? -10.652 7.605 -5.344 1.00 91.00 192 ALA A CA 1
ATOM 1549 C C . ALA A 1 192 ? -11.783 8.533 -4.862 1.00 91.00 192 ALA A C 1
ATOM 1551 O O . ALA A 1 192 ? -12.713 8.793 -5.624 1.00 91.00 192 ALA A O 1
ATOM 1552 N N . ILE A 1 193 ? -11.711 9.013 -3.616 1.00 92.19 193 ILE A N 1
ATOM 1553 C CA . ILE A 1 193 ? -12.694 9.926 -3.016 1.00 92.19 193 ILE A CA 1
ATOM 1554 C C . ILE A 1 193 ? -12.389 11.379 -3.405 1.00 92.19 193 ILE A C 1
ATOM 1556 O O . ILE A 1 193 ? -13.267 12.082 -3.899 1.00 92.19 193 ILE A O 1
ATOM 1560 N N . ASP A 1 194 ? -11.142 11.807 -3.211 1.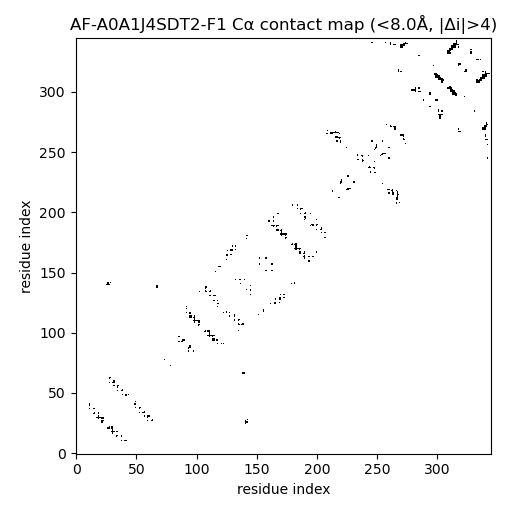00 93.00 194 ASP A N 1
ATOM 1561 C CA . ASP A 1 194 ? -10.643 13.141 -3.530 1.00 93.00 194 ASP A CA 1
ATOM 1562 C C . ASP A 1 194 ? -9.276 13.040 -4.238 1.00 93.00 194 ASP A C 1
ATOM 1564 O O . ASP A 1 194 ? -8.233 12.894 -3.591 1.00 93.00 194 ASP A O 1
ATOM 1568 N N . PRO A 1 195 ? -9.257 13.110 -5.583 1.00 90.75 195 PRO A N 1
ATOM 1569 C CA . PRO A 1 195 ? -8.022 13.051 -6.361 1.00 90.75 195 PRO A CA 1
ATOM 1570 C C . PRO A 1 195 ? -7.031 14.189 -6.079 1.00 90.75 195 PRO A C 1
ATOM 1572 O O . PRO A 1 195 ? -5.842 14.019 -6.346 1.00 90.75 195 PRO A O 1
ATOM 1575 N N . GLU A 1 196 ? -7.502 15.328 -5.560 1.00 92.25 196 GLU A N 1
ATOM 1576 C CA . GLU A 1 196 ? -6.694 16.526 -5.289 1.00 92.25 196 GLU A CA 1
ATOM 1577 C C . GLU A 1 196 ? -6.344 16.667 -3.796 1.00 92.25 196 GLU A C 1
ATOM 1579 O O . GLU A 1 196 ? -5.835 17.710 -3.375 1.00 92.25 196 GLU A O 1
ATOM 1584 N N . PHE A 1 197 ? -6.585 15.622 -2.994 1.00 94.38 197 PHE A N 1
ATOM 1585 C CA . PHE A 1 197 ? -6.301 15.626 -1.562 1.00 94.38 197 PHE A CA 1
ATOM 1586 C C . PHE A 1 197 ? -4.835 15.988 -1.280 1.00 94.38 197 PHE A C 1
ATOM 1588 O O . PHE A 1 197 ? -3.898 15.428 -1.862 1.00 94.38 197 PHE A O 1
ATOM 1595 N N . GLU A 1 198 ? -4.611 16.923 -0.357 1.00 93.12 198 GLU A N 1
ATOM 1596 C CA . GLU A 1 198 ? -3.276 17.461 -0.109 1.00 93.12 198 GLU A CA 1
ATOM 1597 C C . GLU A 1 198 ? -2.296 16.362 0.335 1.00 93.12 198 GLU A C 1
ATOM 1599 O O . GLU A 1 198 ? -2.486 15.672 1.334 1.00 93.12 198 GLU A O 1
ATOM 1604 N N . GLY A 1 199 ? -1.210 16.197 -0.423 1.00 89.75 199 GLY A N 1
ATOM 1605 C CA . GLY A 1 199 ? -0.144 15.247 -0.103 1.00 89.75 199 GLY A CA 1
ATOM 1606 C C . GLY A 1 199 ? -0.407 13.791 -0.502 1.00 89.75 199 GLY A C 1
ATOM 1607 O O . GLY A 1 199 ? 0.535 13.001 -0.422 1.00 89.75 199 GLY A O 1
ATOM 1608 N N . ILE A 1 200 ? -1.600 13.426 -1.001 1.00 92.94 200 ILE A N 1
ATOM 1609 C CA . ILE A 1 200 ? -1.926 12.023 -1.324 1.00 92.94 200 ILE A CA 1
ATOM 1610 C C . ILE A 1 200 ? -1.005 11.431 -2.390 1.00 92.94 200 ILE A C 1
ATOM 1612 O O . ILE A 1 200 ? -0.458 10.341 -2.220 1.00 92.94 200 ILE A O 1
ATOM 1616 N N . GLN A 1 201 ? -0.776 12.176 -3.473 1.00 87.94 201 GLN A N 1
ATOM 1617 C CA . GLN A 1 201 ? 0.055 11.713 -4.580 1.00 87.94 201 GLN A CA 1
ATOM 1618 C C . GLN A 1 201 ? 1.506 11.517 -4.131 1.00 87.94 201 GLN A C 1
ATOM 1620 O O . GLN A 1 201 ? 2.129 10.524 -4.492 1.00 87.94 201 GLN A O 1
ATOM 1625 N N . THR A 1 202 ? 2.013 12.412 -3.278 1.00 89.31 202 THR A N 1
ATOM 1626 C CA . THR A 1 202 ? 3.353 12.294 -2.696 1.00 89.31 202 THR A CA 1
ATOM 1627 C C . THR A 1 202 ? 3.495 11.012 -1.878 1.00 89.31 202 THR A C 1
ATOM 1629 O O . THR A 1 202 ? 4.494 10.315 -2.035 1.00 89.31 202 THR A O 1
ATOM 1632 N N . GLN A 1 203 ? 2.512 10.675 -1.034 1.00 90.12 203 GLN A N 1
ATOM 1633 C CA . GLN A 1 203 ? 2.569 9.451 -0.224 1.00 90.12 203 GLN A CA 1
ATOM 1634 C C . GLN A 1 203 ? 2.483 8.184 -1.080 1.00 90.12 203 GLN A C 1
ATOM 1636 O O . GLN A 1 203 ? 3.274 7.257 -0.903 1.00 90.12 203 GLN A O 1
ATOM 1641 N N . ILE A 1 204 ? 1.592 8.172 -2.076 1.00 87.19 204 ILE A N 1
ATOM 1642 C CA . ILE A 1 204 ? 1.497 7.091 -3.067 1.00 87.19 204 ILE A CA 1
ATOM 1643 C C . ILE A 1 204 ? 2.839 6.880 -3.778 1.00 87.19 204 ILE A C 1
ATOM 1645 O O . ILE A 1 204 ? 3.316 5.748 -3.868 1.00 87.19 204 ILE A O 1
ATOM 1649 N N . ASP A 1 205 ? 3.477 7.957 -4.238 1.00 82.56 205 ASP A N 1
ATOM 1650 C CA . ASP A 1 205 ? 4.758 7.884 -4.942 1.00 82.56 205 ASP A CA 1
ATOM 1651 C C . ASP A 1 205 ? 5.885 7.372 -4.030 1.00 82.56 205 ASP A C 1
ATOM 1653 O O . ASP A 1 205 ? 6.729 6.587 -4.472 1.00 82.56 205 ASP A O 1
ATOM 1657 N N . LEU A 1 206 ? 5.902 7.778 -2.753 1.00 84.94 206 LEU A N 1
ATOM 1658 C CA . LEU A 1 206 ? 6.872 7.301 -1.762 1.00 84.94 206 LEU A CA 1
ATOM 1659 C C . LEU A 1 206 ? 6.737 5.795 -1.524 1.00 84.94 206 LEU A C 1
ATOM 1661 O O . LEU A 1 206 ? 7.732 5.072 -1.640 1.00 84.94 206 LEU A O 1
ATOM 1665 N N . ILE A 1 207 ? 5.517 5.310 -1.271 1.00 82.56 207 ILE A N 1
ATOM 1666 C CA . ILE A 1 207 ? 5.268 3.880 -1.066 1.00 82.56 207 ILE A CA 1
ATOM 1667 C C . ILE A 1 207 ? 5.612 3.084 -2.326 1.00 82.56 207 ILE A C 1
ATOM 1669 O O . ILE A 1 207 ? 6.319 2.079 -2.246 1.00 82.56 207 ILE A O 1
ATOM 1673 N N . GLN A 1 208 ? 5.182 3.543 -3.504 1.00 74.94 208 GLN A N 1
ATOM 1674 C CA . GLN A 1 208 ? 5.469 2.855 -4.765 1.00 74.94 208 GLN A CA 1
ATOM 1675 C C . GLN A 1 208 ? 6.967 2.804 -5.089 1.00 74.94 208 GLN A C 1
ATOM 1677 O O . GLN A 1 208 ? 7.423 1.824 -5.677 1.00 74.94 208 GLN A O 1
ATOM 1682 N N . ARG A 1 209 ? 7.748 3.821 -4.699 1.00 70.62 209 ARG A N 1
ATOM 1683 C CA . ARG A 1 209 ? 9.211 3.830 -4.873 1.00 70.62 209 ARG A CA 1
ATOM 1684 C C . ARG A 1 209 ? 9.910 2.811 -3.973 1.00 70.62 209 ARG A C 1
ATOM 1686 O O . ARG A 1 209 ? 10.909 2.192 -4.365 1.00 70.62 209 ARG A O 1
ATOM 1693 N N . ASP A 1 210 ? 9.416 2.673 -2.751 1.00 67.81 210 ASP A N 1
ATOM 1694 C CA . ASP A 1 210 ? 9.971 1.745 -1.777 1.00 67.81 210 ASP A CA 1
ATOM 1695 C C . ASP A 1 210 ? 9.566 0.299 -2.075 1.00 67.81 210 ASP A C 1
ATOM 1697 O O . ASP A 1 210 ? 10.384 -0.604 -1.863 1.00 67.81 210 ASP A O 1
ATOM 1701 N N . ARG A 1 211 ? 8.379 0.085 -2.661 1.00 67.38 211 ARG A N 1
ATOM 1702 C CA . ARG A 1 211 ? 7.891 -1.233 -3.077 1.00 67.38 211 ARG A CA 1
ATOM 1703 C C . ARG A 1 211 ? 8.906 -1.916 -3.993 1.00 67.38 211 ARG A C 1
ATOM 1705 O O . ARG A 1 211 ? 9.368 -1.363 -4.993 1.00 67.38 211 ARG A O 1
ATOM 1712 N N . SER A 1 212 ? 9.313 -3.128 -3.630 1.00 60.94 212 SER A N 1
ATOM 1713 C CA . SER A 1 212 ? 10.135 -3.962 -4.500 1.00 60.94 212 SER A CA 1
ATOM 1714 C C . SER A 1 212 ? 9.211 -4.797 -5.364 1.00 60.94 212 SER A C 1
ATOM 1716 O O . SER A 1 212 ? 8.647 -5.774 -4.884 1.00 60.94 212 SER A O 1
ATOM 1718 N N . TYR A 1 213 ? 9.075 -4.434 -6.634 1.00 69.62 213 TYR A N 1
ATOM 1719 C CA . TYR A 1 213 ? 8.495 -5.362 -7.588 1.00 69.62 213 TYR A CA 1
ATOM 1720 C C . TYR A 1 213 ? 9.510 -6.471 -7.854 1.00 69.62 213 TYR A C 1
ATOM 1722 O O . TYR A 1 213 ? 10.639 -6.240 -8.279 1.00 69.62 213 TYR A O 1
ATOM 1730 N N . ASP A 1 214 ? 9.101 -7.691 -7.574 1.00 71.56 214 ASP A N 1
ATOM 1731 C CA . ASP A 1 214 ? 9.860 -8.928 -7.714 1.00 71.56 214 ASP A CA 1
ATOM 1732 C C . ASP A 1 214 ? 9.894 -9.429 -9.172 1.00 71.56 214 ASP A C 1
ATOM 1734 O O . ASP A 1 214 ? 10.684 -10.307 -9.528 1.00 71.56 214 ASP A O 1
ATOM 1738 N N . SER A 1 215 ? 9.118 -8.800 -10.062 1.00 83.19 215 SER A N 1
ATOM 1739 C CA . SER A 1 215 ? 9.159 -9.008 -11.510 1.00 83.19 215 SER A CA 1
ATOM 1740 C C . SER A 1 215 ? 8.964 -7.706 -12.290 1.00 83.19 215 SER A C 1
ATOM 1742 O O . SER A 1 215 ? 8.236 -6.805 -11.877 1.00 83.19 215 SER A O 1
ATOM 1744 N N . LYS A 1 216 ? 9.550 -7.648 -13.496 1.00 85.38 216 LYS A N 1
ATOM 1745 C CA . LYS A 1 216 ? 9.429 -6.532 -14.459 1.00 85.38 216 LYS A CA 1
ATOM 1746 C C . LYS A 1 216 ? 7.987 -6.150 -14.789 1.00 85.38 216 LYS A C 1
ATOM 1748 O O . LYS A 1 216 ? 7.746 -5.037 -15.246 1.00 85.38 216 LYS A O 1
ATOM 1753 N N . TYR A 1 217 ? 7.059 -7.092 -14.616 1.00 89.81 217 TYR A N 1
ATOM 1754 C CA . TYR A 1 217 ? 5.651 -6.967 -14.995 1.00 89.81 217 TYR A CA 1
ATOM 1755 C C . TYR A 1 217 ? 4.696 -7.042 -13.796 1.00 89.81 217 TYR A C 1
ATOM 1757 O O . TYR A 1 217 ? 3.489 -7.119 -14.013 1.00 89.81 217 TYR A O 1
ATOM 1765 N N . SER A 1 218 ? 5.202 -7.041 -12.554 1.00 84.38 218 SER A N 1
ATOM 1766 C CA . SER A 1 218 ? 4.353 -7.118 -11.353 1.00 84.38 218 SER A CA 1
ATOM 1767 C C . SER A 1 218 ? 3.343 -5.967 -11.296 1.00 84.38 218 SER A C 1
ATOM 1769 O O . SER A 1 218 ? 2.161 -6.216 -11.091 1.00 84.38 218 SER A O 1
ATOM 1771 N N . TYR A 1 219 ? 3.755 -4.739 -11.635 1.00 86.00 219 TYR A N 1
ATOM 1772 C CA . TYR A 1 219 ? 2.842 -3.592 -11.731 1.00 86.00 219 TYR A CA 1
ATOM 1773 C C . TYR A 1 219 ? 1.672 -3.831 -12.703 1.00 86.00 219 TYR A C 1
ATOM 1775 O O . TYR A 1 219 ? 0.527 -3.504 -12.393 1.00 86.00 219 TYR A O 1
ATOM 1783 N N . LEU A 1 220 ? 1.937 -4.435 -13.870 1.00 89.00 220 LEU A N 1
ATOM 1784 C CA . LEU A 1 220 ? 0.894 -4.732 -14.860 1.00 89.00 220 LEU A CA 1
ATOM 1785 C C . LEU A 1 220 ? -0.077 -5.822 -14.374 1.00 89.00 220 LEU A C 1
ATOM 1787 O O . LEU A 1 220 ? -1.244 -5.807 -14.766 1.00 89.00 220 LEU A O 1
ATOM 1791 N N . LEU A 1 221 ? 0.404 -6.767 -13.557 1.00 86.44 221 LEU A N 1
ATOM 1792 C CA . LEU A 1 221 ? -0.417 -7.817 -12.947 1.00 86.44 221 LEU A CA 1
ATOM 1793 C C . LEU A 1 221 ? -1.339 -7.235 -11.872 1.00 86.44 221 LEU A C 1
ATOM 1795 O O . LEU A 1 221 ? -2.540 -7.483 -11.899 1.00 86.44 221 LEU A O 1
ATOM 1799 N N . GLU A 1 222 ? -0.788 -6.433 -10.964 1.00 79.56 222 GLU A N 1
ATOM 1800 C CA . GLU A 1 222 ? -1.536 -5.806 -9.867 1.00 79.56 222 GLU A CA 1
ATOM 1801 C C . GLU A 1 222 ? -2.555 -4.782 -10.372 1.00 79.56 222 GLU A C 1
ATOM 1803 O O . GLU A 1 222 ? -3.688 -4.740 -9.900 1.00 79.56 222 GLU A O 1
ATOM 1808 N N . SER A 1 223 ? -2.198 -4.020 -11.410 1.00 78.88 223 SER A N 1
ATOM 1809 C CA . SER A 1 223 ? -3.106 -3.065 -12.059 1.00 78.88 223 SER A CA 1
ATOM 1810 C C . SER A 1 223 ? -4.164 -3.742 -12.948 1.00 78.88 223 SER A C 1
ATOM 1812 O O . SER A 1 223 ? -4.862 -3.059 -13.695 1.00 78.88 223 SER A O 1
ATOM 1814 N N . ASN A 1 224 ? -4.270 -5.078 -12.924 1.00 82.25 224 ASN A N 1
ATOM 1815 C CA . ASN A 1 224 ? -5.186 -5.885 -13.740 1.00 82.25 224 ASN A CA 1
ATOM 1816 C C . ASN A 1 224 ? -5.089 -5.639 -15.262 1.00 82.25 224 ASN A C 1
ATOM 1818 O O . ASN A 1 224 ? -6.015 -5.959 -16.010 1.00 82.25 224 ASN A O 1
ATOM 1822 N N . MET A 1 225 ? -3.964 -5.105 -15.750 1.00 86.62 225 MET A N 1
ATOM 1823 C CA . MET A 1 225 ? -3.733 -4.882 -17.185 1.00 86.62 225 MET A CA 1
ATOM 1824 C C . MET A 1 225 ? -3.376 -6.183 -17.907 1.00 86.62 225 MET A C 1
ATOM 1826 O O . MET A 1 225 ? -3.673 -6.354 -19.089 1.00 86.62 225 MET A O 1
ATOM 1830 N N . VAL A 1 226 ? -2.739 -7.112 -17.190 1.00 89.94 226 VAL A N 1
ATOM 1831 C CA . VAL A 1 226 ? -2.483 -8.484 -17.635 1.00 89.94 226 VAL A CA 1
ATOM 1832 C C . VAL A 1 226 ? -2.766 -9.465 -16.511 1.00 89.94 226 VAL A C 1
ATOM 1834 O O . VAL A 1 226 ? -2.673 -9.129 -15.338 1.00 89.94 226 VAL A O 1
ATOM 1837 N N . ASN A 1 227 ? -3.028 -10.719 -16.866 1.00 90.12 227 ASN A N 1
ATOM 1838 C CA . ASN A 1 227 ? -2.985 -11.832 -15.920 1.00 90.12 227 ASN A CA 1
ATOM 1839 C C . ASN A 1 227 ? -1.797 -12.769 -16.194 1.00 90.12 227 ASN A C 1
ATOM 1841 O O . ASN A 1 227 ? -1.168 -12.733 -17.256 1.00 90.12 227 ASN A O 1
ATOM 1845 N N . ALA A 1 228 ? -1.510 -13.660 -15.241 1.00 87.06 228 ALA A N 1
ATOM 1846 C CA . ALA A 1 228 ? -0.389 -14.595 -15.334 1.00 87.06 228 ALA A CA 1
ATOM 1847 C C . ALA A 1 228 ? -0.441 -15.487 -16.593 1.00 87.06 228 ALA A C 1
ATOM 1849 O O . ALA A 1 228 ? 0.593 -15.756 -17.205 1.00 87.06 228 ALA A O 1
ATOM 1850 N N . GLY A 1 229 ? -1.635 -15.912 -17.021 1.00 88.75 229 GLY A N 1
ATOM 1851 C CA . GLY A 1 229 ? -1.812 -16.732 -18.225 1.00 88.75 229 GLY A CA 1
ATOM 1852 C C . GLY A 1 229 ? -1.518 -15.962 -19.515 1.00 88.75 229 GLY A C 1
ATOM 1853 O O . GLY A 1 229 ? -0.844 -16.477 -20.409 1.00 88.75 229 GLY A O 1
ATOM 1854 N N . GLN A 1 230 ? -1.962 -14.706 -19.596 1.00 90.12 230 GLN A N 1
ATOM 1855 C CA . GLN A 1 230 ? -1.623 -13.805 -20.697 1.00 90.12 230 GLN A CA 1
ATOM 1856 C C . GLN A 1 230 ? -0.117 -13.565 -20.751 1.00 90.12 230 GLN A C 1
ATOM 1858 O O . GLN A 1 230 ? 0.473 -13.714 -21.817 1.00 90.12 230 GLN A O 1
ATOM 1863 N N . LEU A 1 231 ? 0.525 -13.289 -19.614 1.00 91.12 231 LEU A N 1
ATOM 1864 C CA . LEU A 1 231 ? 1.964 -13.040 -19.564 1.00 91.12 231 LEU A CA 1
ATOM 1865 C C . LEU A 1 231 ? 2.786 -14.270 -19.993 1.00 91.12 231 LEU A C 1
ATOM 1867 O O . LEU A 1 231 ? 3.753 -14.139 -20.744 1.00 91.12 231 LEU A O 1
ATOM 1871 N N . GLN A 1 232 ? 2.373 -15.478 -19.595 1.00 91.06 232 GLN A N 1
ATOM 1872 C CA . GLN A 1 232 ? 2.987 -16.724 -20.072 1.00 91.06 232 GLN A CA 1
ATOM 1873 C C . GLN A 1 232 ? 2.851 -16.896 -21.589 1.00 91.06 232 GLN A C 1
ATOM 1875 O O . GLN A 1 232 ? 3.810 -17.290 -22.257 1.00 91.06 232 GLN A O 1
ATOM 1880 N N . ASN A 1 233 ? 1.680 -16.580 -22.146 1.00 91.75 233 ASN A N 1
ATOM 1881 C CA . ASN A 1 233 ? 1.451 -16.644 -23.587 1.00 91.75 233 ASN A CA 1
ATOM 1882 C C . ASN A 1 233 ? 2.308 -15.611 -24.336 1.00 91.75 233 ASN A C 1
ATOM 1884 O O . ASN A 1 233 ? 2.989 -15.953 -25.300 1.00 91.75 233 ASN A O 1
ATOM 1888 N N . VAL A 1 234 ? 2.360 -14.372 -23.843 1.00 92.62 234 VAL A N 1
ATOM 1889 C CA . VAL A 1 234 ? 3.220 -13.303 -24.372 1.00 92.62 234 VAL A CA 1
ATOM 1890 C C . VAL A 1 234 ? 4.689 -13.741 -24.362 1.00 92.62 234 VAL A C 1
ATOM 1892 O O . VAL A 1 234 ? 5.385 -13.562 -25.359 1.00 92.62 234 VAL A O 1
ATOM 1895 N N . LEU A 1 235 ? 5.160 -14.385 -23.289 1.00 90.12 235 LEU A N 1
ATOM 1896 C CA . LEU A 1 235 ? 6.523 -14.919 -23.201 1.00 90.12 235 LEU A CA 1
ATOM 1897 C C . LEU A 1 235 ? 6.793 -16.059 -24.198 1.00 90.12 235 LEU A C 1
ATOM 1899 O O . LEU A 1 235 ? 7.904 -16.185 -24.715 1.00 90.12 235 LEU A O 1
ATOM 1903 N N . ALA A 1 236 ? 5.809 -16.918 -24.467 1.00 90.38 236 ALA A N 1
ATOM 1904 C CA . ALA A 1 236 ? 5.944 -17.964 -25.480 1.00 90.38 236 ALA A CA 1
ATOM 1905 C C . ALA A 1 236 ? 6.003 -17.362 -26.895 1.00 90.38 236 ALA A C 1
ATOM 1907 O O . ALA A 1 236 ? 6.868 -17.726 -27.696 1.00 90.38 236 ALA A O 1
ATOM 1908 N N . GLN A 1 237 ? 5.129 -16.396 -27.177 1.00 89.62 237 GLN A N 1
ATOM 1909 C CA . GLN A 1 237 ? 5.067 -15.698 -28.458 1.00 89.62 237 GLN A CA 1
ATOM 1910 C C . GLN A 1 237 ? 6.314 -14.857 -28.721 1.00 89.62 237 GLN A C 1
ATOM 1912 O O . GLN A 1 237 ? 6.805 -14.850 -29.845 1.00 89.62 237 GLN A O 1
ATOM 1917 N N . SER A 1 238 ? 6.870 -14.198 -27.703 1.00 90.69 238 SER A N 1
ATOM 1918 C CA . SER A 1 238 ? 8.089 -13.395 -27.844 1.00 90.69 238 SER A CA 1
ATOM 1919 C C . SER A 1 238 ? 9.270 -14.252 -28.311 1.00 90.69 238 SER A C 1
ATOM 1921 O O . SER A 1 238 ? 9.981 -13.883 -29.248 1.00 90.69 238 SER A O 1
ATOM 1923 N N . LYS A 1 239 ? 9.402 -15.466 -27.757 1.00 89.44 239 LYS A N 1
ATOM 1924 C CA . LYS A 1 239 ? 10.397 -16.462 -28.182 1.00 89.44 239 LYS A CA 1
ATOM 1925 C C . LYS A 1 239 ? 10.160 -16.954 -29.608 1.00 89.44 239 LYS A C 1
ATOM 1927 O O . LYS A 1 239 ? 11.118 -17.083 -30.363 1.00 89.44 239 LYS A O 1
ATOM 1932 N N . GLN A 1 240 ? 8.907 -17.215 -29.989 1.00 88.94 240 GLN A N 1
ATOM 1933 C CA . GLN A 1 240 ? 8.569 -17.678 -31.339 1.00 88.94 240 GLN A CA 1
ATOM 1934 C C . GLN A 1 240 ? 8.786 -16.589 -32.400 1.00 88.94 240 GLN A C 1
ATOM 1936 O O . GLN A 1 240 ? 9.297 -16.870 -33.480 1.00 88.94 240 GLN A O 1
ATOM 1941 N N . ALA A 1 241 ? 8.409 -15.350 -32.091 1.00 86.12 241 ALA A N 1
ATOM 1942 C CA . ALA A 1 241 ? 8.529 -14.204 -32.985 1.00 86.12 241 ALA A CA 1
ATOM 1943 C C . ALA A 1 241 ? 9.940 -13.590 -32.992 1.00 86.12 241 ALA A C 1
ATOM 1945 O O . ALA A 1 241 ? 10.215 -12.711 -33.808 1.00 86.12 241 ALA A O 1
ATOM 1946 N N . ASN A 1 242 ? 10.825 -14.026 -32.087 1.00 86.00 242 ASN A N 1
ATOM 1947 C CA . ASN A 1 242 ? 12.128 -13.412 -31.829 1.00 86.00 242 ASN A CA 1
ATOM 1948 C C . ASN A 1 242 ? 12.016 -11.890 -31.582 1.00 86.00 242 ASN A C 1
ATOM 1950 O O . ASN A 1 242 ? 12.745 -11.075 -32.157 1.00 86.00 242 ASN A O 1
ATOM 1954 N N . ARG A 1 243 ? 11.041 -11.507 -30.750 1.00 88.12 243 ARG A N 1
ATOM 1955 C CA . ARG A 1 243 ? 10.752 -10.129 -30.321 1.00 88.12 243 ARG A CA 1
ATOM 1956 C C . ARG A 1 243 ? 10.789 -10.042 -28.796 1.00 88.12 243 ARG A C 1
ATOM 1958 O O . ARG A 1 243 ? 10.786 -11.066 -28.119 1.00 88.12 243 ARG A O 1
ATOM 1965 N N . SER A 1 244 ? 10.836 -8.829 -28.247 1.00 87.19 244 SER A N 1
ATOM 1966 C CA . SER A 1 244 ? 10.773 -8.648 -26.794 1.00 87.19 244 SER A CA 1
ATOM 1967 C C . SER A 1 244 ? 9.361 -8.914 -26.262 1.00 87.19 244 SER A C 1
ATOM 1969 O O . SER A 1 244 ? 8.382 -8.857 -27.007 1.00 87.19 244 SER A O 1
ATOM 1971 N N . VAL A 1 245 ? 9.248 -9.219 -24.970 1.00 89.62 245 VAL A N 1
ATOM 1972 C CA . VAL A 1 245 ? 7.948 -9.420 -24.307 1.00 89.62 245 VAL A CA 1
ATOM 1973 C C . VAL A 1 245 ? 7.137 -8.125 -24.360 1.00 89.62 245 VAL A C 1
ATOM 1975 O O . VAL A 1 245 ? 5.957 -8.154 -24.685 1.00 89.62 245 VAL A O 1
ATOM 1978 N N . GLU A 1 246 ? 7.789 -6.982 -24.153 1.00 91.12 246 GLU A N 1
ATOM 1979 C CA . GLU A 1 246 ? 7.189 -5.646 -24.188 1.00 91.12 246 GLU A CA 1
ATOM 1980 C C . GLU A 1 246 ? 6.596 -5.318 -25.560 1.00 91.12 246 GLU A C 1
ATOM 1982 O O . GLU A 1 246 ? 5.526 -4.724 -25.640 1.00 91.12 246 GLU A O 1
ATOM 1987 N N . TYR A 1 247 ? 7.245 -5.756 -26.644 1.00 89.12 247 TYR A N 1
ATOM 1988 C CA . TYR A 1 247 ? 6.700 -5.609 -27.992 1.00 89.12 247 TYR A CA 1
ATOM 1989 C C . TYR A 1 247 ? 5.390 -6.386 -28.152 1.00 89.12 247 TYR A C 1
ATOM 1991 O O . TYR A 1 247 ? 4.404 -5.847 -28.643 1.00 89.12 247 TYR A O 1
ATOM 1999 N N . ILE A 1 248 ? 5.356 -7.638 -27.690 1.00 91.50 248 ILE A N 1
ATOM 2000 C CA . ILE A 1 248 ? 4.153 -8.473 -27.767 1.00 91.50 248 ILE A CA 1
ATOM 2001 C C . ILE A 1 248 ? 3.035 -7.921 -26.864 1.00 91.50 248 ILE A C 1
ATOM 2003 O O . ILE A 1 248 ? 1.869 -7.978 -27.249 1.00 91.50 248 ILE A O 1
ATOM 2007 N N . LEU A 1 249 ? 3.370 -7.345 -25.702 1.00 91.81 249 LEU A N 1
ATOM 2008 C CA . LEU A 1 249 ? 2.408 -6.654 -24.832 1.00 91.81 249 LEU A CA 1
ATOM 2009 C C . LEU A 1 249 ? 1.759 -5.451 -25.539 1.00 91.81 249 LEU A C 1
ATOM 2011 O O . LEU A 1 249 ? 0.539 -5.303 -25.484 1.00 91.81 249 LEU A O 1
ATOM 2015 N N . MET A 1 250 ? 2.545 -4.635 -26.248 1.00 92.38 250 MET A N 1
ATOM 2016 C CA . MET A 1 250 ? 2.020 -3.496 -27.011 1.00 92.38 250 MET A CA 1
ATOM 2017 C C . MET A 1 250 ? 1.184 -3.941 -28.217 1.00 92.38 250 MET A C 1
ATOM 2019 O O . MET A 1 250 ? 0.077 -3.454 -28.411 1.00 92.38 250 MET A O 1
ATOM 2023 N N . GLU A 1 251 ? 1.679 -4.878 -29.023 1.00 90.94 251 GLU A N 1
ATOM 2024 C CA . GLU A 1 251 ? 1.008 -5.280 -30.267 1.00 90.94 251 GLU A CA 1
ATOM 2025 C C . GLU A 1 251 ? -0.256 -6.107 -30.012 1.00 90.94 251 GLU A C 1
ATOM 2027 O O . GLU A 1 251 ? -1.327 -5.814 -30.549 1.00 90.94 251 GLU A O 1
ATOM 2032 N N . ASN A 1 252 ? -0.146 -7.146 -29.180 1.00 89.81 252 ASN A N 1
ATOM 2033 C CA . ASN A 1 252 ? -1.204 -8.147 -29.054 1.00 89.81 252 ASN A CA 1
ATOM 2034 C C . ASN A 1 252 ? -2.187 -7.814 -27.936 1.00 89.81 252 ASN A C 1
ATOM 2036 O O . ASN A 1 252 ? -3.377 -8.093 -28.077 1.00 89.81 252 ASN A O 1
ATOM 2040 N N . LEU A 1 253 ? -1.703 -7.231 -26.835 1.00 88.69 253 LEU A N 1
ATOM 2041 C CA . LEU A 1 253 ? -2.548 -6.842 -25.703 1.00 88.69 253 LEU A CA 1
ATOM 2042 C C . LEU A 1 253 ? -2.891 -5.348 -25.688 1.00 88.69 253 LEU A C 1
ATOM 2044 O O . LEU A 1 253 ? -3.697 -4.943 -24.859 1.00 88.69 253 LEU A O 1
ATOM 2048 N N . ARG A 1 254 ? -2.348 -4.548 -26.622 1.00 91.31 254 ARG A N 1
ATOM 2049 C CA . ARG A 1 254 ? -2.614 -3.102 -26.745 1.00 91.31 254 ARG A CA 1
ATOM 2050 C C . ARG A 1 254 ? -2.349 -2.320 -25.459 1.00 91.31 254 ARG A C 1
ATOM 2052 O O . ARG A 1 254 ? -3.035 -1.344 -25.179 1.00 91.31 254 ARG A O 1
ATOM 2059 N N . ILE A 1 255 ? -1.367 -2.760 -24.677 1.00 91.25 255 ILE A N 1
ATOM 2060 C CA . ILE A 1 255 ? -0.959 -2.045 -23.468 1.00 91.25 255 ILE A CA 1
ATOM 2061 C C . ILE A 1 255 ? -0.127 -0.841 -23.885 1.00 91.25 255 ILE A C 1
ATOM 2063 O O . ILE A 1 255 ? 0.816 -0.973 -24.672 1.00 91.25 255 ILE A O 1
ATOM 2067 N N . ASP A 1 256 ? -0.462 0.322 -23.337 1.00 87.81 256 ASP A N 1
ATOM 2068 C CA . ASP A 1 256 ? 0.233 1.557 -23.658 1.00 87.81 256 ASP A CA 1
ATOM 2069 C C . ASP A 1 256 ? 1.709 1.509 -23.250 1.00 87.81 256 ASP A C 1
ATOM 2071 O O . ASP A 1 256 ? 2.093 1.013 -22.185 1.00 87.81 256 ASP A O 1
ATOM 2075 N N . LYS A 1 257 ? 2.560 2.099 -24.100 1.00 86.69 257 LYS A N 1
ATOM 2076 C CA . LYS A 1 257 ? 4.012 2.197 -23.873 1.00 86.69 257 LYS A CA 1
ATOM 2077 C C . LYS A 1 257 ? 4.332 2.848 -22.520 1.00 86.69 257 LYS A C 1
ATOM 2079 O O . LYS A 1 257 ? 5.328 2.487 -21.896 1.00 86.69 257 LYS A O 1
ATOM 2084 N N . ALA A 1 258 ? 3.502 3.802 -22.090 1.00 85.75 258 ALA A N 1
ATOM 2085 C CA . ALA A 1 258 ? 3.644 4.503 -20.819 1.00 85.75 258 ALA A CA 1
ATOM 2086 C C . ALA A 1 258 ? 3.485 3.557 -19.618 1.00 85.75 258 ALA A C 1
ATOM 2088 O O . ALA A 1 258 ? 4.328 3.577 -18.727 1.00 85.75 258 ALA A O 1
ATOM 2089 N N . GLU A 1 259 ? 2.492 2.666 -19.641 1.00 86.88 259 GLU A N 1
ATOM 2090 C CA . GLU A 1 259 ? 2.226 1.717 -18.550 1.00 86.88 259 GLU A CA 1
ATOM 2091 C C . GLU A 1 259 ? 3.304 0.637 -18.447 1.00 86.88 259 GLU A C 1
ATOM 2093 O O . GLU A 1 259 ? 3.784 0.310 -17.360 1.00 86.88 259 GLU A O 1
ATOM 2098 N N . ILE A 1 260 ? 3.777 0.133 -19.591 1.00 89.19 260 ILE A N 1
ATOM 2099 C CA . ILE A 1 260 ? 4.920 -0.790 -19.619 1.00 89.19 260 ILE A CA 1
ATOM 2100 C C . ILE A 1 260 ? 6.177 -0.078 -19.105 1.00 89.19 260 ILE A C 1
ATOM 2102 O O . ILE A 1 260 ? 6.925 -0.635 -18.303 1.00 89.19 260 ILE A O 1
ATOM 2106 N N . GLY A 1 261 ? 6.400 1.166 -19.535 1.00 87.00 261 GLY A N 1
ATOM 2107 C CA . GLY A 1 261 ? 7.504 1.995 -19.063 1.00 87.00 261 GLY A CA 1
ATOM 2108 C C . GLY A 1 261 ? 7.463 2.227 -17.554 1.00 87.00 261 GLY A C 1
ATOM 2109 O O . GLY A 1 261 ? 8.487 2.080 -16.890 1.00 87.00 261 GLY A O 1
ATOM 2110 N N . LYS A 1 262 ? 6.277 2.498 -17.002 1.00 83.88 262 LYS A N 1
ATOM 2111 C CA . LYS A 1 262 ? 6.039 2.630 -15.563 1.00 83.88 262 LYS A CA 1
ATOM 2112 C C . LYS A 1 262 ? 6.363 1.334 -14.821 1.00 83.88 262 LYS A C 1
ATOM 2114 O O . LYS A 1 262 ? 7.130 1.373 -13.864 1.00 83.88 262 LYS A O 1
ATOM 2119 N N . SER A 1 263 ? 5.894 0.186 -15.319 1.00 87.56 263 SER A N 1
ATOM 2120 C CA . SER A 1 263 ? 6.224 -1.135 -14.758 1.00 87.56 263 SER A CA 1
ATOM 2121 C C . SER A 1 263 ? 7.735 -1.369 -14.673 1.00 87.56 263 SER A C 1
ATOM 2123 O O . SER A 1 263 ? 8.257 -1.778 -13.636 1.00 87.56 263 SER A O 1
ATOM 2125 N N . LEU A 1 264 ? 8.460 -1.063 -15.752 1.00 86.75 264 LEU A N 1
ATOM 2126 C CA . LEU A 1 264 ? 9.915 -1.211 -15.799 1.00 86.75 264 LEU A CA 1
ATOM 2127 C C . LEU A 1 264 ? 10.628 -0.204 -14.892 1.00 86.75 264 LEU A C 1
ATOM 2129 O O . LEU A 1 264 ? 11.592 -0.568 -14.222 1.00 86.75 264 LEU A O 1
ATOM 2133 N N . SER A 1 265 ? 10.152 1.043 -14.853 1.00 83.94 265 SER A N 1
ATOM 2134 C CA . SER A 1 265 ? 10.698 2.099 -13.998 1.00 83.94 265 SER A CA 1
ATOM 2135 C C . SER A 1 265 ? 10.618 1.720 -12.524 1.00 83.94 265 SER A C 1
ATOM 2137 O O . SER A 1 265 ? 11.587 1.912 -11.791 1.00 83.94 265 SER A O 1
ATOM 2139 N N . LEU A 1 266 ? 9.479 1.159 -12.115 1.00 80.62 266 LEU A N 1
ATOM 2140 C CA . LEU A 1 266 ? 9.226 0.707 -10.756 1.00 80.62 266 LEU A CA 1
ATOM 2141 C C . LEU A 1 266 ? 10.075 -0.522 -10.398 1.00 80.62 266 LEU A C 1
ATOM 2143 O O . LEU A 1 266 ? 10.688 -0.553 -9.335 1.00 80.62 266 LEU A O 1
ATOM 2147 N N . PHE A 1 267 ? 10.183 -1.500 -11.304 1.00 83.31 267 PHE A N 1
ATOM 2148 C CA . PHE A 1 267 ? 11.011 -2.693 -11.096 1.00 83.31 267 PHE A CA 1
ATOM 2149 C C . PHE A 1 267 ? 12.503 -2.365 -10.955 1.00 83.31 267 PHE A C 1
ATOM 2151 O O . PHE A 1 267 ? 13.167 -2.809 -10.022 1.00 83.31 267 PHE A O 1
ATOM 2158 N N . TYR A 1 268 ? 13.042 -1.570 -11.880 1.00 79.81 268 TYR A N 1
ATOM 2159 C CA . TYR A 1 268 ? 14.467 -1.243 -11.916 1.00 79.81 268 TYR A CA 1
ATOM 2160 C C . TYR A 1 268 ? 14.851 -0.057 -11.022 1.00 79.81 268 TYR A C 1
ATOM 2162 O O . TYR A 1 268 ? 16.041 0.206 -10.857 1.00 79.81 268 TYR A O 1
ATOM 2170 N N . LYS A 1 269 ? 13.871 0.664 -10.459 1.00 79.94 269 LYS A N 1
ATOM 2171 C CA . LYS A 1 269 ? 14.055 1.892 -9.660 1.00 79.94 269 LYS A CA 1
ATOM 2172 C C . LYS A 1 269 ? 14.846 2.979 -10.398 1.00 79.94 269 LYS A C 1
ATOM 2174 O O . LYS A 1 269 ? 15.652 3.704 -9.816 1.00 79.94 269 LYS A O 1
ATOM 2179 N N . VAL A 1 270 ? 14.612 3.081 -11.704 1.00 81.62 270 VAL A N 1
ATOM 2180 C CA . VAL A 1 270 ? 15.285 4.005 -12.625 1.00 81.62 270 VAL A CA 1
ATOM 2181 C C . VAL A 1 270 ? 14.221 4.688 -13.488 1.00 81.62 270 VAL A C 1
ATOM 2183 O O . VAL A 1 270 ? 13.316 3.992 -13.941 1.00 81.62 270 VAL A O 1
ATOM 2186 N N . PRO A 1 271 ? 14.299 6.009 -13.750 1.00 79.62 271 PRO A N 1
ATOM 2187 C CA . PRO A 1 271 ? 13.310 6.700 -14.571 1.00 79.62 271 PRO A CA 1
ATOM 2188 C C . PRO A 1 271 ? 13.162 6.080 -15.962 1.00 79.62 271 PRO A C 1
ATOM 2190 O O . PRO A 1 271 ? 14.149 5.705 -16.601 1.00 79.62 271 PRO A O 1
ATOM 2193 N N . PHE A 1 272 ? 11.931 6.034 -16.458 1.00 83.31 272 PHE A N 1
ATOM 2194 C CA . PHE A 1 272 ? 11.638 5.702 -17.846 1.00 83.31 272 PHE A CA 1
ATOM 2195 C C . PHE A 1 272 ? 11.466 6.980 -18.672 1.00 83.31 272 PHE A C 1
ATOM 2197 O O . PHE A 1 272 ? 10.697 7.861 -18.288 1.00 83.31 272 PHE A O 1
ATOM 2204 N N . LYS A 1 273 ? 12.149 7.084 -19.817 1.00 80.06 273 LYS A N 1
ATOM 2205 C CA . LYS A 1 273 ? 11.935 8.165 -20.791 1.00 80.06 273 LYS A CA 1
ATOM 2206 C C . LYS A 1 273 ? 11.360 7.603 -22.086 1.00 80.06 273 LYS A C 1
ATOM 2208 O O . LYS A 1 273 ? 11.789 6.573 -22.604 1.00 80.06 273 LYS A O 1
ATOM 2213 N N . THR A 1 274 ? 10.393 8.321 -22.639 1.00 74.69 274 THR A N 1
ATOM 2214 C CA . THR A 1 274 ? 9.935 8.121 -24.013 1.00 74.69 274 THR A CA 1
ATOM 2215 C C . THR A 1 274 ? 10.826 8.897 -24.974 1.00 74.69 274 THR A C 1
ATOM 2217 O O . THR A 1 274 ? 11.245 10.003 -24.646 1.00 74.69 274 THR A O 1
ATOM 2220 N N . PHE A 1 275 ? 11.071 8.349 -26.168 1.00 71.88 275 PHE A N 1
ATOM 2221 C CA . PHE A 1 275 ? 11.715 9.074 -27.261 1.00 71.88 275 PHE A CA 1
ATOM 2222 C C . PHE A 1 275 ? 11.141 10.484 -27.438 1.00 71.88 275 PHE A C 1
ATOM 2224 O O . PHE A 1 275 ? 9.954 10.640 -27.731 1.00 71.88 275 PHE A O 1
ATOM 2231 N N . ASP A 1 276 ? 12.022 11.471 -27.338 1.00 70.81 276 ASP A N 1
ATOM 2232 C CA . ASP A 1 276 ? 11.733 12.875 -27.580 1.00 70.81 276 ASP A CA 1
ATOM 2233 C C . ASP A 1 276 ? 12.776 13.423 -28.577 1.00 70.81 276 ASP A C 1
ATOM 2235 O O . ASP A 1 276 ? 13.978 13.405 -28.283 1.00 70.81 276 ASP A O 1
ATOM 2239 N N . PRO A 1 277 ? 12.354 13.845 -29.787 1.00 71.75 277 PRO A N 1
ATOM 2240 C CA . PRO A 1 277 ? 13.255 14.365 -30.813 1.00 71.75 277 PRO A CA 1
ATOM 2241 C C . PRO A 1 277 ? 13.849 15.740 -30.475 1.00 71.75 277 PRO A C 1
ATOM 2243 O O . PRO A 1 277 ? 14.780 16.160 -31.160 1.00 71.75 277 PRO A O 1
ATOM 2246 N N . GLU A 1 278 ? 13.333 16.438 -29.461 1.00 75.62 278 GLU A N 1
ATOM 2247 C CA . GLU A 1 278 ? 13.831 17.750 -29.037 1.00 75.62 278 GLU A CA 1
ATOM 2248 C C . GLU A 1 278 ? 15.016 17.648 -28.064 1.00 75.62 278 GLU A C 1
ATOM 2250 O O . GLU A 1 278 ? 15.681 18.652 -27.793 1.00 75.62 278 GLU A O 1
ATOM 2255 N N . ILE A 1 279 ? 15.341 16.440 -27.579 1.00 71.12 279 ILE A N 1
ATOM 2256 C CA . ILE A 1 279 ? 16.481 16.227 -26.682 1.00 71.12 279 ILE A CA 1
ATOM 2257 C C . ILE A 1 279 ? 17.793 16.598 -27.402 1.00 71.12 279 ILE A C 1
ATOM 2259 O O . ILE A 1 279 ? 18.112 16.032 -28.455 1.00 71.12 279 ILE A O 1
ATOM 2263 N N . PRO A 1 280 ? 18.607 17.509 -26.831 1.00 69.12 280 PRO A N 1
ATOM 2264 C CA . PRO A 1 280 ? 19.877 17.903 -27.422 1.00 69.12 280 PRO A CA 1
ATOM 2265 C C . PRO A 1 280 ? 20.868 16.734 -27.436 1.00 69.12 280 PRO A C 1
ATOM 2267 O O . PRO A 1 280 ? 21.184 16.140 -26.408 1.00 69.12 280 PRO A O 1
ATOM 2270 N N . ILE A 1 281 ? 21.392 16.424 -28.622 1.00 76.06 281 ILE A N 1
ATOM 2271 C CA . ILE A 1 281 ? 22.289 15.285 -28.844 1.00 76.06 281 ILE A CA 1
ATOM 2272 C C . ILE A 1 281 ? 23.692 15.592 -28.281 1.00 76.06 281 ILE A C 1
ATOM 2274 O O . ILE A 1 281 ? 24.309 16.570 -28.714 1.00 76.06 281 ILE A O 1
ATOM 2278 N N . PRO A 1 282 ? 24.261 14.745 -27.398 1.00 79.19 282 PRO A N 1
ATOM 2279 C CA . PRO A 1 282 ? 25.589 14.959 -26.823 1.00 79.19 282 PRO A CA 1
ATOM 2280 C C . PRO A 1 282 ? 26.697 14.530 -27.803 1.00 79.19 282 PRO A C 1
ATOM 2282 O O . PRO A 1 282 ? 27.331 13.476 -27.652 1.00 79.19 282 PRO A O 1
ATOM 2285 N N . TYR A 1 283 ? 26.926 15.338 -28.842 1.00 78.56 283 TYR A N 1
ATOM 2286 C CA . TYR A 1 283 ? 27.881 15.051 -29.920 1.00 78.56 283 TYR A CA 1
ATOM 2287 C C . TYR A 1 283 ? 29.303 14.775 -29.413 1.00 78.56 283 TYR A C 1
ATOM 2289 O O . TYR A 1 283 ? 29.993 13.914 -29.958 1.00 78.56 283 TYR A O 1
ATOM 2297 N N . GLU A 1 284 ? 29.743 15.442 -28.348 1.00 78.88 284 GLU A N 1
ATOM 2298 C CA . GLU A 1 284 ? 31.085 15.301 -27.777 1.00 78.88 284 GLU A CA 1
ATOM 2299 C C . GLU A 1 284 ? 31.333 13.916 -27.164 1.00 78.88 284 GLU A C 1
ATOM 2301 O O . GLU A 1 284 ? 32.468 13.421 -27.173 1.00 78.88 284 GLU A O 1
ATOM 2306 N N . LEU A 1 285 ? 30.281 13.290 -26.625 1.00 78.06 285 LEU A N 1
ATOM 2307 C CA . LEU A 1 285 ? 30.326 11.923 -26.106 1.00 78.06 285 LEU A CA 1
ATOM 2308 C C . LEU A 1 285 ? 30.233 10.916 -27.251 1.00 78.06 285 LEU A C 1
ATOM 2310 O O . LEU A 1 285 ? 31.039 9.986 -27.327 1.00 78.06 285 LEU A O 1
ATOM 2314 N N . LEU A 1 286 ? 29.297 11.133 -28.179 1.00 80.88 286 LEU A N 1
ATOM 2315 C CA . LEU A 1 286 ? 29.079 10.243 -29.318 1.00 80.88 286 LEU A CA 1
ATOM 2316 C C . LEU A 1 286 ? 30.280 10.190 -30.269 1.00 80.88 286 LEU A C 1
ATOM 2318 O O . LEU A 1 286 ? 30.586 9.120 -30.785 1.00 80.88 286 LEU A O 1
ATOM 2322 N N . ALA A 1 287 ? 31.021 11.289 -30.445 1.00 80.19 287 ALA A N 1
ATOM 2323 C CA . ALA A 1 287 ? 32.216 11.332 -31.293 1.00 80.19 287 ALA A CA 1
ATOM 2324 C C . ALA A 1 287 ? 33.312 10.338 -30.858 1.00 80.19 287 ALA A C 1
ATOM 2326 O O . ALA A 1 287 ? 34.152 9.939 -31.666 1.00 80.19 287 ALA A O 1
ATOM 2327 N N . LYS A 1 288 ? 33.310 9.922 -29.586 1.00 81.12 288 LYS A N 1
ATOM 2328 C CA . LYS A 1 288 ? 34.282 8.976 -29.013 1.00 81.12 288 LYS A CA 1
ATOM 2329 C C . LYS A 1 288 ? 33.781 7.529 -29.015 1.00 81.12 288 LYS A C 1
ATOM 2331 O O . LYS A 1 288 ? 34.541 6.627 -28.667 1.00 81.12 288 LYS A O 1
ATOM 2336 N N . LEU A 1 289 ? 32.524 7.296 -29.396 1.00 83.62 289 LEU A N 1
ATOM 2337 C CA . LEU A 1 289 ? 31.846 6.006 -29.300 1.00 83.62 289 LEU A CA 1
ATOM 2338 C C . LEU A 1 289 ? 31.499 5.472 -30.695 1.00 83.62 289 LEU A C 1
ATOM 2340 O O . LEU A 1 289 ? 30.997 6.179 -31.564 1.00 83.62 289 LEU A O 1
ATOM 2344 N N . LYS A 1 290 ? 31.757 4.182 -30.931 1.00 85.06 290 LYS A N 1
ATOM 2345 C CA . LYS A 1 290 ? 31.426 3.541 -32.212 1.00 85.06 290 LYS A CA 1
ATOM 2346 C C . LYS A 1 290 ? 29.953 3.134 -32.235 1.00 85.06 290 LYS A C 1
ATOM 2348 O O . LYS A 1 290 ? 29.502 2.422 -31.342 1.00 85.06 290 LYS A O 1
ATOM 2353 N N . LYS A 1 291 ? 29.230 3.466 -33.311 1.00 82.12 291 LYS A N 1
ATOM 2354 C CA . LYS A 1 291 ? 27.817 3.075 -33.505 1.00 82.12 291 LYS A CA 1
ATOM 2355 C C . LYS A 1 291 ? 27.579 1.571 -33.322 1.00 82.12 291 LYS A C 1
ATOM 2357 O O . LYS A 1 291 ? 26.629 1.176 -32.658 1.00 82.12 291 LYS A O 1
ATOM 2362 N N . THR A 1 292 ? 28.444 0.729 -33.890 1.00 83.50 292 THR A N 1
ATOM 2363 C CA . THR A 1 292 ? 28.332 -0.736 -33.775 1.00 83.50 292 THR A CA 1
ATOM 2364 C C . THR A 1 292 ? 28.445 -1.217 -32.332 1.00 83.50 292 THR A C 1
ATOM 2366 O O . THR A 1 292 ? 27.716 -2.121 -31.941 1.00 83.50 292 THR A O 1
ATOM 2369 N N . PHE A 1 293 ? 29.301 -0.580 -31.532 1.00 83.88 293 PHE A N 1
ATOM 2370 C CA . PHE A 1 293 ? 29.474 -0.901 -30.119 1.00 83.88 293 PHE A CA 1
ATOM 2371 C C . PHE A 1 293 ? 28.221 -0.555 -29.303 1.00 83.88 293 PHE A C 1
ATOM 2373 O O . PHE A 1 293 ? 27.762 -1.383 -28.522 1.00 83.88 293 PHE A O 1
ATOM 2380 N N . LEU A 1 294 ? 27.630 0.623 -29.530 1.00 84.19 294 LEU A N 1
ATOM 2381 C CA . LEU A 1 294 ? 26.397 1.048 -28.851 1.00 84.19 294 LEU A CA 1
ATOM 2382 C C . LEU A 1 294 ? 25.217 0.123 -29.180 1.00 84.19 294 LEU A C 1
ATOM 2384 O O . LEU A 1 294 ? 24.477 -0.280 -28.290 1.00 84.19 294 LEU A O 1
ATOM 2388 N N . LEU A 1 295 ? 25.084 -0.285 -30.448 1.00 82.94 295 LEU A N 1
ATOM 2389 C CA . LEU A 1 295 ? 24.035 -1.214 -30.882 1.00 82.94 295 LEU A CA 1
ATOM 2390 C C . LEU A 1 295 ? 24.203 -2.625 -30.307 1.00 82.94 295 LEU A C 1
ATOM 2392 O O . LEU A 1 295 ? 23.206 -3.276 -30.016 1.00 82.94 295 LEU A O 1
ATOM 2396 N N . GLN A 1 296 ? 25.441 -3.103 -30.159 1.00 81.69 296 GLN A N 1
ATOM 2397 C CA . GLN A 1 296 ? 25.725 -4.415 -29.566 1.00 81.69 296 GLN A CA 1
ATOM 2398 C C . GLN A 1 296 ? 25.469 -4.440 -28.058 1.00 81.69 296 GLN A C 1
ATOM 2400 O O . GLN A 1 296 ? 25.036 -5.461 -27.537 1.00 81.69 296 GLN A O 1
ATOM 2405 N N . ASN A 1 297 ? 25.728 -3.326 -27.368 1.00 81.75 297 ASN A N 1
ATOM 2406 C CA . ASN A 1 297 ? 25.600 -3.230 -25.914 1.00 81.75 297 ASN A CA 1
ATOM 2407 C C . ASN A 1 297 ? 24.285 -2.572 -25.457 1.00 81.75 297 ASN A C 1
ATOM 2409 O O . ASN A 1 297 ? 24.078 -2.447 -24.255 1.00 81.75 297 ASN A O 1
ATOM 2413 N N . ASN A 1 298 ? 23.410 -2.174 -26.391 1.00 83.88 298 ASN A N 1
ATOM 2414 C CA . ASN A 1 298 ? 22.083 -1.591 -26.153 1.00 83.88 298 ASN A CA 1
ATOM 2415 C C . ASN A 1 298 ? 22.063 -0.409 -25.164 1.00 83.88 298 ASN A C 1
ATOM 2417 O O . ASN A 1 298 ? 21.187 -0.320 -24.304 1.00 83.88 298 ASN A O 1
ATOM 2421 N N . TRP A 1 299 ? 23.002 0.524 -25.303 1.00 85.81 299 TRP A N 1
ATOM 2422 C CA . TRP A 1 299 ? 22.992 1.760 -24.522 1.00 85.81 299 TRP A CA 1
ATOM 2423 C C . TRP A 1 299 ? 23.468 2.954 -25.352 1.00 85.81 299 TRP A C 1
ATOM 2425 O O . TRP A 1 299 ? 24.196 2.787 -26.335 1.00 85.81 299 TRP A O 1
ATOM 2435 N N . VAL A 1 300 ? 23.059 4.166 -24.972 1.00 86.44 300 VAL A N 1
ATOM 2436 C CA . VAL A 1 300 ? 23.466 5.421 -25.627 1.00 86.44 300 VAL A CA 1
ATOM 2437 C C . VAL A 1 300 ? 23.410 6.597 -24.638 1.00 86.44 300 VAL A C 1
ATOM 2439 O O . VAL A 1 300 ? 22.498 6.645 -23.815 1.00 86.44 300 VAL A O 1
ATOM 2442 N N . PRO A 1 301 ? 24.354 7.556 -24.669 1.00 84.06 301 PRO A N 1
ATOM 2443 C CA . PRO A 1 301 ? 24.220 8.787 -23.891 1.00 84.06 301 PRO A CA 1
ATOM 2444 C C . PRO A 1 301 ? 23.137 9.692 -24.500 1.00 84.06 301 PRO A C 1
ATOM 2446 O O . PRO A 1 301 ? 23.170 9.970 -25.699 1.00 84.06 301 PRO A O 1
ATOM 2449 N N . LEU A 1 302 ? 22.200 10.159 -23.673 1.00 80.25 302 LEU A N 1
ATOM 2450 C CA . LEU A 1 302 ? 21.101 11.049 -24.073 1.00 80.25 302 LEU A CA 1
ATOM 2451 C C . LEU A 1 302 ? 21.389 12.516 -23.783 1.00 80.25 302 LEU A C 1
ATOM 2453 O O . LEU A 1 302 ? 20.954 13.378 -24.533 1.00 80.25 302 LEU A O 1
ATOM 2457 N N . GLY A 1 303 ? 22.115 12.799 -22.707 1.00 76.12 303 GLY A N 1
ATOM 2458 C CA . GLY A 1 303 ? 22.399 14.160 -22.278 1.00 76.12 303 GLY A CA 1
ATOM 2459 C C . GLY A 1 303 ? 23.721 14.231 -21.538 1.00 76.12 303 GLY A C 1
ATOM 2460 O O . GLY A 1 303 ? 24.143 13.268 -20.894 1.00 76.12 303 GLY A O 1
ATOM 2461 N N . TRP A 1 304 ? 24.389 15.375 -21.645 1.00 76.38 304 TRP A N 1
ATOM 2462 C CA . TRP A 1 304 ? 25.616 15.642 -20.911 1.00 76.38 304 TRP A CA 1
ATOM 2463 C C . TRP A 1 304 ? 25.577 17.037 -20.313 1.00 76.38 304 TRP A C 1
ATOM 2465 O O . TRP A 1 304 ? 25.576 18.036 -21.028 1.00 76.38 304 TRP A O 1
ATOM 2475 N N . GLU A 1 305 ? 25.604 17.103 -18.989 1.00 75.31 305 GLU A N 1
ATOM 2476 C CA . GLU A 1 305 ? 25.763 18.358 -18.283 1.00 75.31 305 GLU A CA 1
ATOM 2477 C C . GLU A 1 305 ? 27.250 18.593 -17.989 1.00 75.31 305 GLU A C 1
ATOM 2479 O O . GLU A 1 305 ? 27.852 17.998 -17.092 1.00 75.31 305 GLU A O 1
ATOM 2484 N N . MET A 1 306 ? 27.879 19.457 -18.790 1.00 68.12 306 MET A N 1
ATOM 2485 C CA . MET A 1 306 ? 29.330 19.683 -18.749 1.00 68.12 306 MET A CA 1
ATOM 2486 C C . MET A 1 306 ? 29.815 20.293 -17.424 1.00 68.12 306 MET A C 1
ATOM 2488 O O . MET A 1 306 ? 30.941 20.022 -17.000 1.00 68.12 306 MET A O 1
ATOM 2492 N N . THR A 1 307 ? 28.978 21.099 -16.765 1.00 70.50 307 THR A N 1
ATOM 2493 C CA . THR A 1 307 ? 29.279 21.784 -15.496 1.00 70.50 307 THR A CA 1
ATOM 2494 C C . THR A 1 307 ? 29.335 20.808 -14.323 1.00 70.50 307 THR A C 1
ATOM 2496 O O . THR A 1 307 ? 30.280 20.840 -13.535 1.00 70.50 307 THR A O 1
ATOM 2499 N N . THR A 1 308 ? 28.365 19.899 -14.230 1.00 68.44 308 THR A N 1
ATOM 2500 C CA . THR A 1 308 ? 28.255 18.894 -13.160 1.00 68.44 308 THR A CA 1
ATOM 2501 C C . THR A 1 308 ? 28.953 17.575 -13.512 1.00 68.44 308 THR A C 1
ATOM 2503 O O . THR A 1 308 ? 29.160 16.728 -12.640 1.00 68.44 308 THR A O 1
ATOM 2506 N N . ARG A 1 309 ? 29.350 17.409 -14.784 1.00 67.44 309 ARG A N 1
ATOM 2507 C CA . ARG A 1 309 ? 29.808 16.156 -15.412 1.00 67.44 309 ARG A CA 1
ATOM 2508 C C . ARG A 1 309 ? 28.787 15.016 -15.306 1.00 67.44 309 ARG A C 1
ATOM 2510 O O . ARG A 1 309 ? 29.174 13.852 -15.436 1.00 67.44 309 ARG A O 1
ATOM 2517 N N . ALA A 1 310 ? 27.515 15.333 -15.079 1.00 75.44 310 ALA A N 1
ATOM 2518 C CA . ALA A 1 310 ? 26.445 14.349 -15.076 1.00 75.44 310 ALA A CA 1
ATOM 2519 C C . ALA A 1 310 ? 26.139 13.907 -16.510 1.00 75.44 310 ALA A C 1
ATOM 2521 O O . ALA A 1 310 ? 26.079 14.731 -17.424 1.00 75.44 310 ALA A O 1
ATOM 2522 N N . VAL A 1 311 ? 25.985 12.601 -16.711 1.00 79.06 311 VAL A N 1
ATOM 2523 C CA . VAL A 1 311 ? 25.606 12.034 -18.008 1.00 79.06 311 VAL A CA 1
ATOM 2524 C C . VAL A 1 311 ? 24.349 11.207 -17.834 1.00 79.06 311 VAL A C 1
ATOM 2526 O O . VAL A 1 311 ? 24.319 10.302 -16.997 1.00 79.06 311 VAL A O 1
ATOM 2529 N N . ASP A 1 312 ? 23.350 11.519 -18.650 1.00 78.56 312 ASP A N 1
ATOM 2530 C CA . ASP A 1 312 ? 22.124 10.745 -18.772 1.00 78.56 312 ASP A CA 1
ATOM 2531 C C . ASP A 1 312 ? 22.368 9.626 -19.778 1.00 78.56 312 ASP A C 1
ATOM 2533 O O . ASP A 1 312 ? 22.734 9.876 -20.932 1.00 78.56 312 ASP A O 1
ATOM 2537 N N . ILE A 1 313 ? 22.184 8.384 -19.344 1.00 83.44 313 ILE A N 1
ATOM 2538 C CA . ILE A 1 313 ? 22.448 7.198 -20.157 1.00 83.44 313 ILE A CA 1
ATOM 2539 C C . ILE A 1 313 ? 21.156 6.427 -20.346 1.00 83.44 313 ILE A C 1
ATOM 2541 O O . ILE A 1 313 ? 20.536 5.999 -19.376 1.00 83.44 313 ILE A O 1
ATOM 2545 N N . LEU A 1 314 ? 20.810 6.180 -21.604 1.00 83.19 314 LEU A N 1
ATOM 2546 C CA . LEU A 1 314 ? 19.799 5.208 -21.966 1.00 83.19 314 LEU A CA 1
ATOM 2547 C C . LEU A 1 314 ? 20.396 3.807 -21.956 1.00 83.19 314 LEU A C 1
ATOM 2549 O O . LEU A 1 314 ? 21.410 3.583 -22.619 1.00 83.19 314 LEU A O 1
ATOM 2553 N N . ILE A 1 315 ? 19.765 2.874 -21.254 1.00 84.31 315 ILE A N 1
ATOM 2554 C CA . ILE A 1 315 ? 20.209 1.481 -21.149 1.00 84.31 315 ILE A CA 1
ATOM 2555 C C . ILE A 1 315 ? 19.003 0.536 -21.149 1.00 84.31 315 ILE A C 1
ATOM 2557 O O . ILE A 1 315 ? 17.932 0.892 -20.664 1.00 84.31 315 ILE A O 1
ATOM 2561 N N . ASP A 1 316 ? 19.166 -0.660 -21.716 1.00 81.75 316 ASP A N 1
ATOM 2562 C CA . ASP A 1 316 ? 18.120 -1.692 -21.748 1.00 81.75 316 ASP A CA 1
ATOM 2563 C C . ASP A 1 316 ? 17.983 -2.462 -20.426 1.00 81.75 316 ASP A C 1
ATOM 2565 O O . ASP A 1 316 ? 16.873 -2.815 -20.034 1.00 81.75 316 ASP A O 1
ATOM 2569 N N . ASP A 1 317 ? 19.100 -2.717 -19.745 1.00 81.88 317 ASP A N 1
ATOM 2570 C CA . ASP A 1 317 ? 19.139 -3.399 -18.454 1.00 81.88 317 ASP A CA 1
ATOM 2571 C C . ASP A 1 317 ? 20.130 -2.713 -17.494 1.00 81.88 317 ASP A C 1
ATOM 2573 O O . ASP A 1 317 ? 21.344 -2.905 -17.623 1.00 81.88 317 ASP A O 1
ATOM 2577 N N . PRO A 1 318 ? 19.644 -1.907 -16.531 1.00 83.69 318 PRO A N 1
ATOM 2578 C CA . PRO A 1 318 ? 20.480 -1.202 -15.566 1.00 83.69 318 PRO A CA 1
ATOM 2579 C C . PRO A 1 318 ? 21.026 -2.118 -14.461 1.00 83.69 318 PRO A C 1
ATOM 2581 O O . PRO A 1 318 ? 21.858 -1.669 -13.679 1.00 83.69 318 PRO A O 1
ATOM 2584 N N . THR A 1 319 ? 20.590 -3.382 -14.384 1.00 80.56 319 THR A N 1
ATOM 2585 C CA . THR A 1 319 ? 21.100 -4.353 -13.394 1.00 80.56 319 THR A CA 1
ATOM 2586 C C . THR A 1 319 ? 22.326 -5.120 -13.881 1.00 80.56 319 THR A C 1
ATOM 2588 O O . THR A 1 319 ? 22.985 -5.800 -13.094 1.00 80.56 319 THR A O 1
ATOM 2591 N N . ASP A 1 320 ? 22.672 -4.993 -15.164 1.00 83.00 320 ASP A N 1
ATOM 2592 C CA . ASP A 1 320 ? 23.882 -5.576 -15.734 1.00 83.00 320 ASP A CA 1
ATOM 2593 C C . ASP A 1 320 ? 25.117 -4.792 -15.264 1.00 83.00 320 ASP A C 1
ATOM 2595 O O . ASP A 1 320 ? 25.558 -3.837 -15.908 1.00 83.00 320 ASP A O 1
ATOM 2599 N N . LEU A 1 321 ? 25.679 -5.224 -14.128 1.00 82.81 321 LEU A N 1
ATOM 2600 C CA . LEU A 1 321 ? 26.844 -4.599 -13.494 1.00 82.81 321 LEU A CA 1
ATOM 2601 C C . LEU A 1 321 ? 28.039 -4.479 -14.449 1.00 82.81 321 LEU A C 1
ATOM 2603 O O . LEU A 1 321 ? 28.733 -3.465 -14.467 1.00 82.81 321 LEU A O 1
ATOM 2607 N N . MET A 1 322 ? 28.255 -5.488 -15.298 1.00 83.00 322 MET A N 1
ATOM 2608 C CA . MET A 1 322 ? 29.346 -5.468 -16.273 1.00 83.00 322 MET A CA 1
ATOM 2609 C C . MET A 1 322 ? 29.127 -4.364 -17.307 1.00 83.00 322 MET A C 1
ATOM 2611 O O . MET A 1 322 ? 30.061 -3.644 -17.671 1.00 83.00 322 MET A O 1
ATOM 2615 N N . LYS A 1 323 ? 27.892 -4.210 -17.790 1.00 84.06 323 LYS A N 1
ATOM 2616 C CA . LYS A 1 323 ? 27.529 -3.149 -18.731 1.00 84.06 323 LYS A CA 1
ATOM 2617 C C . LYS A 1 323 ? 27.640 -1.775 -18.074 1.00 84.06 323 LYS A C 1
ATOM 2619 O O . LYS A 1 323 ? 28.268 -0.894 -18.660 1.00 84.06 323 LYS A O 1
ATOM 2624 N N . THR A 1 324 ? 27.122 -1.588 -16.860 1.00 83.12 324 THR A N 1
ATOM 2625 C CA . THR A 1 324 ? 27.197 -0.299 -16.153 1.00 83.12 324 THR A CA 1
ATOM 2626 C C . THR A 1 324 ? 28.638 0.111 -15.834 1.00 83.12 324 THR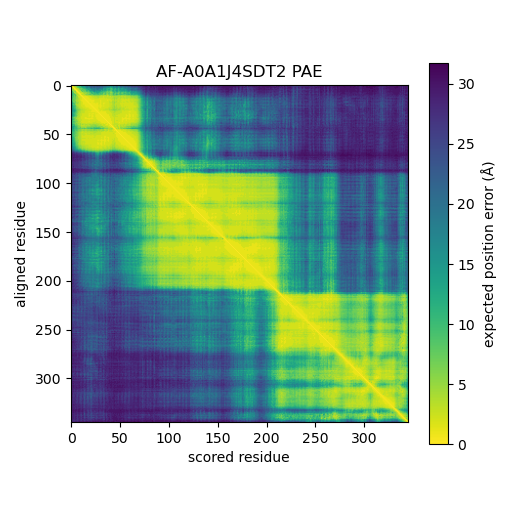 A C 1
ATOM 2628 O O . THR A 1 324 ? 29.003 1.270 -16.046 1.00 83.12 324 THR A O 1
ATOM 2631 N N . ASP A 1 325 ? 29.497 -0.826 -15.427 1.00 82.06 325 ASP A N 1
ATOM 2632 C CA . ASP A 1 325 ? 30.916 -0.560 -15.144 1.00 82.06 325 ASP A CA 1
ATOM 2633 C C . ASP A 1 325 ? 31.702 -0.202 -16.414 1.00 82.06 325 ASP A C 1
ATOM 2635 O O . ASP A 1 325 ? 32.530 0.718 -16.433 1.00 82.06 325 ASP A O 1
ATOM 2639 N N . ASN A 1 326 ? 31.401 -0.876 -17.526 1.00 84.38 326 ASN A N 1
ATOM 2640 C CA . ASN A 1 326 ? 31.975 -0.533 -18.824 1.00 84.38 326 ASN A CA 1
ATOM 2641 C C . ASN A 1 326 ? 31.564 0.879 -19.264 1.00 84.38 326 ASN A C 1
ATOM 2643 O O . ASN A 1 326 ? 32.397 1.640 -19.767 1.00 84.38 326 ASN A O 1
ATOM 2647 N N . ILE A 1 327 ? 30.299 1.253 -19.056 1.00 84.06 327 ILE A N 1
ATOM 2648 C CA . ILE A 1 327 ? 29.795 2.581 -19.414 1.00 84.06 327 ILE A CA 1
ATOM 2649 C C . ILE A 1 327 ? 30.478 3.670 -18.580 1.00 84.06 327 ILE A C 1
ATOM 2651 O O . ILE A 1 327 ? 30.987 4.643 -19.142 1.00 84.06 327 ILE A O 1
ATOM 2655 N N . THR A 1 328 ? 30.545 3.504 -17.257 1.00 79.31 328 THR A N 1
ATOM 2656 C CA . THR A 1 328 ? 31.186 4.485 -16.363 1.00 79.31 328 THR A CA 1
ATOM 2657 C C . THR A 1 328 ? 32.668 4.678 -16.700 1.00 79.31 328 THR A C 1
ATOM 2659 O O . THR A 1 328 ? 33.152 5.815 -16.753 1.00 79.31 328 THR A O 1
ATOM 2662 N N . THR A 1 329 ? 33.369 3.594 -17.049 1.00 82.00 329 THR A N 1
ATOM 2663 C CA . THR A 1 329 ? 34.770 3.624 -17.499 1.00 82.00 329 THR A CA 1
ATOM 2664 C C . THR A 1 329 ? 34.942 4.382 -18.820 1.00 82.00 329 THR A C 1
ATOM 2666 O O . THR A 1 329 ? 35.854 5.204 -18.953 1.00 82.00 329 THR A O 1
ATOM 2669 N N . LEU A 1 330 ? 34.066 4.142 -19.801 1.00 81.75 330 LEU A N 1
ATOM 2670 C CA . LEU A 1 330 ? 34.134 4.779 -21.121 1.00 81.75 330 LEU A CA 1
ATOM 2671 C C . LEU A 1 330 ? 33.805 6.273 -21.069 1.00 81.75 330 LEU A C 1
ATOM 2673 O O . LEU A 1 330 ? 34.484 7.082 -21.705 1.00 81.75 330 LEU A O 1
ATOM 2677 N N . ILE A 1 331 ? 32.782 6.642 -20.298 1.00 78.25 331 ILE A N 1
ATOM 2678 C CA . ILE A 1 331 ? 32.318 8.028 -20.171 1.00 78.25 331 ILE A CA 1
ATOM 2679 C C . ILE A 1 331 ? 33.219 8.832 -19.214 1.00 78.25 331 ILE A C 1
ATOM 2681 O O . ILE A 1 331 ? 33.271 10.059 -19.298 1.00 78.25 331 ILE A O 1
ATOM 2685 N N . LYS A 1 332 ? 34.003 8.156 -18.357 1.00 71.38 332 LYS A N 1
ATOM 2686 C CA . LYS A 1 332 ? 34.913 8.765 -17.369 1.00 71.38 332 LYS A CA 1
ATOM 2687 C C . LYS A 1 332 ? 34.197 9.750 -16.437 1.00 71.38 332 LYS A C 1
ATOM 2689 O O . LYS A 1 332 ? 34.742 10.802 -16.092 1.00 71.38 332 LYS A O 1
ATOM 2694 N N . THR A 1 333 ? 32.977 9.414 -16.028 1.00 64.88 333 THR A N 1
ATOM 2695 C CA . THR A 1 333 ? 32.185 10.208 -15.082 1.00 64.88 333 THR A CA 1
ATOM 2696 C C . THR A 1 333 ? 32.025 9.482 -13.748 1.00 64.88 333 THR A C 1
ATOM 2698 O O . THR A 1 333 ? 31.934 8.260 -13.703 1.00 64.88 333 THR A O 1
ATOM 2701 N N . LYS A 1 334 ? 32.009 10.252 -12.652 1.00 55.53 334 LYS A N 1
ATOM 2702 C CA . LYS A 1 334 ? 31.697 9.765 -11.297 1.00 55.53 334 LYS A CA 1
ATOM 2703 C C . LYS A 1 334 ? 30.201 9.851 -10.962 1.00 55.53 334 LYS A C 1
ATOM 2705 O O . LYS A 1 334 ? 29.798 9.334 -9.928 1.00 55.53 334 LYS A O 1
ATOM 2710 N N . LYS A 1 335 ? 29.404 10.546 -11.783 1.00 58.66 335 LYS A N 1
ATOM 2711 C CA . LYS A 1 335 ? 27.960 10.734 -11.597 1.00 58.66 335 LYS A CA 1
ATOM 2712 C C . LYS A 1 335 ? 27.253 10.479 -12.924 1.00 58.66 335 LYS A C 1
ATOM 2714 O O . LYS A 1 335 ? 27.407 11.252 -13.867 1.00 58.66 335 LYS A O 1
ATOM 2719 N N . SER A 1 336 ? 26.492 9.397 -12.990 1.00 62.53 336 SER A N 1
ATOM 2720 C CA . SER A 1 336 ? 25.691 9.035 -14.155 1.00 62.53 336 SER A CA 1
ATOM 2721 C C . SER A 1 336 ? 24.272 8.701 -13.728 1.00 62.53 336 SER A C 1
ATOM 2723 O O . SER A 1 336 ? 24.090 7.893 -12.817 1.00 62.53 336 SER A O 1
ATOM 2725 N N . THR A 1 337 ? 23.291 9.295 -14.397 1.00 71.75 337 THR A N 1
ATOM 2726 C CA . THR A 1 337 ? 21.880 8.964 -14.205 1.00 71.75 337 THR A CA 1
ATOM 2727 C C . THR A 1 337 ? 21.513 7.938 -15.265 1.00 71.75 337 THR A C 1
ATOM 2729 O O . THR A 1 337 ? 21.643 8.195 -16.462 1.00 71.75 337 THR A O 1
ATOM 2732 N N . LEU A 1 338 ? 21.103 6.746 -14.837 1.00 73.56 338 LEU A N 1
ATOM 2733 C CA . LEU A 1 338 ? 20.583 5.741 -15.757 1.00 73.56 338 LEU A CA 1
ATOM 2734 C C . LEU A 1 338 ? 19.133 6.086 -16.099 1.00 73.56 338 LEU A C 1
ATOM 2736 O O . LEU A 1 338 ? 18.423 6.717 -15.318 1.00 73.56 338 LEU A O 1
ATOM 2740 N N . THR A 1 339 ? 18.693 5.715 -17.288 1.00 73.44 339 THR A N 1
ATOM 2741 C CA . THR A 1 339 ? 17.320 5.895 -17.749 1.00 73.44 339 THR A CA 1
ATOM 2742 C C . THR A 1 339 ? 16.961 4.733 -18.660 1.00 73.44 339 THR A C 1
ATOM 2744 O O . THR A 1 339 ? 17.776 4.281 -19.467 1.00 73.44 339 THR A O 1
ATOM 2747 N N . LEU A 1 340 ? 15.737 4.243 -18.524 1.00 75.69 340 LEU A N 1
ATOM 2748 C CA . LEU A 1 340 ? 15.191 3.175 -19.347 1.00 75.69 340 LEU A CA 1
ATOM 2749 C C . LEU A 1 340 ? 14.416 3.736 -20.534 1.00 75.69 340 LEU A C 1
ATOM 2751 O O . LEU A 1 340 ? 13.734 4.753 -20.422 1.00 75.69 340 LEU A O 1
ATOM 2755 N N . GLU A 1 341 ? 14.451 3.013 -21.647 1.00 75.62 341 GLU A N 1
ATOM 2756 C CA . GLU A 1 341 ? 13.525 3.200 -22.758 1.00 75.62 341 GLU A CA 1
ATOM 2757 C C . GLU A 1 341 ? 13.235 1.847 -23.408 1.00 75.62 341 GLU A C 1
ATOM 2759 O O . GLU A 1 341 ? 14.111 0.996 -23.574 1.00 75.62 341 GLU A O 1
ATOM 2764 N N . LEU A 1 342 ? 11.988 1.666 -23.837 1.00 62.25 342 LEU A N 1
ATOM 2765 C CA . LEU A 1 342 ? 11.618 0.561 -24.708 1.00 62.25 342 LEU A CA 1
ATOM 2766 C C . LEU A 1 342 ? 12.206 0.791 -26.099 1.00 62.25 342 LEU A C 1
ATOM 2768 O O . LEU A 1 342 ? 11.774 1.693 -26.826 1.00 62.25 342 LEU A O 1
ATOM 2772 N N . LYS A 1 343 ? 13.175 -0.055 -26.457 1.00 58.00 343 LYS A N 1
ATOM 2773 C CA . LYS A 1 343 ? 13.822 -0.079 -27.770 1.00 58.00 343 LYS A CA 1
ATOM 2774 C C . LYS A 1 343 ? 12.766 -0.005 -28.878 1.00 58.00 343 LYS A C 1
ATOM 2776 O O . LYS A 1 343 ? 11.898 -0.871 -28.970 1.00 58.00 343 LYS A O 1
ATOM 2781 N N . ARG A 1 344 ? 12.864 1.006 -29.749 1.00 48.25 344 ARG A N 1
ATOM 2782 C CA . ARG A 1 344 ? 12.230 0.940 -31.073 1.00 48.25 344 ARG A CA 1
ATOM 2783 C C . ARG A 1 344 ? 12.929 -0.185 -31.839 1.00 48.25 344 ARG A C 1
ATOM 2785 O O . ARG A 1 344 ? 14.135 -0.094 -32.073 1.00 48.25 344 ARG A O 1
ATOM 2792 N N . ILE A 1 345 ? 12.197 -1.256 -32.140 1.00 33.16 345 ILE A N 1
ATOM 2793 C CA . ILE A 1 345 ? 12.652 -2.319 -33.045 1.00 33.16 345 ILE A CA 1
ATOM 2794 C C . ILE A 1 345 ? 12.268 -1.939 -34.466 1.00 33.16 345 ILE A C 1
ATOM 2796 O O . ILE A 1 345 ? 11.089 -1.568 -34.659 1.00 33.16 345 ILE A O 1
#

Mean predicted aligned error: 15.94 Å

Sequence (345 aa):
MHNVNSSKKTDIDTKIKGAEAYHSHGLYQESLEIYEQILSIVPKEDPARQKNIREIIALIKKEIKDLEQDDPALSSQDISQIKATWAGEENVSGILDSASAFKELGLFKEAIEEYTKLFKHDYPQAKIIPDLAECLFKIHSPSRVIDQIEKIIHENDLSDQEKAEIKFAFGMEMEKQDYKDLAFEFYESVKAIDPEFEGIQTQIDLIQRDRSYDSKYSYLLESNMVNAGQLQNVLAQSKQANRSVEYILMENLRIDKAEIGKSLSLFYKVPFKTFDPEIPIPYELLAKLKKTFLLQNNWVPLGWEMTTRAVDILIDDPTDLMKTDNITTLIKTKKSTLTLELKRI

Solvent-accessible surface area (backbone atoms only — not comparable to full-atom values): 19447 Å² total; per-residue (Å²): 123,72,68,62,59,52,54,53,51,55,52,51,55,52,50,49,55,49,23,51,51,30,41,77,71,56,35,47,67,65,15,40,53,46,46,55,54,46,57,73,70,54,58,85,91,41,59,69,60,51,48,53,49,50,52,50,47,53,49,45,55,46,52,55,49,60,56,68,46,79,82,83,84,67,56,76,67,56,54,51,55,55,49,64,74,48,70,83,36,96,46,75,65,39,35,52,54,44,17,50,51,28,44,77,71,68,38,31,69,61,14,43,58,34,50,58,54,45,75,82,44,103,53,69,62,65,72,50,42,66,63,42,48,55,34,41,62,73,62,36,45,75,72,53,40,52,58,51,51,55,48,53,51,65,78,60,75,61,52,70,66,56,49,32,47,44,34,43,46,48,18,53,56,29,44,76,72,68,39,52,71,63,15,47,56,28,45,54,54,21,43,73,72,40,76,81,46,88,63,50,67,60,52,52,52,53,52,53,68,68,46,78,46,92,40,63,54,42,55,38,43,74,69,65,76,40,50,75,70,56,52,53,50,32,51,53,48,12,65,75,70,74,48,52,50,68,54,39,39,35,71,76,67,64,48,53,70,66,58,56,37,48,20,39,20,47,38,70,73,34,54,56,51,76,96,58,93,82,60,65,74,42,57,82,62,50,76,77,52,57,70,71,57,32,66,74,67,47,39,48,72,53,36,65,42,81,89,81,46,35,33,36,30,38,34,74,60,90,79,41,59,70,59,53,52,52,48,39,63,74,70,70,44,95,43,70,48,66,28,34,47,85,76,88,125

Foldseek 3Di:
DVPVVVVLVVVLVVLLVVLVVCVVVLVLVVSLVSLVVSLVSDDPVCVVVNVVSVVVNVVSVVVQVVLVDDPPPDDPVVVVVLCVVLVPDLDPVSLVVSLVVCVVVLVLVSSLVSLLSCLQDPDQLLVSQLSNVVSCVSRDGPVVSVVVLVVSCVVSVDDLVSLLSNLQSVLVVCVVVVVLVSSLVSLVSSCVSPVPPPCSVVSNVVSLLVDADPDLCSQCCVVVLDHPVRLVVLVVVCVVVVHDSVVSCCPVSVDDQVSSQVSNCSNQVAAADDDDPPQDAPCVLVVQDDPVVCVVQVKDWRDADPVQRETEMEHADPPPPVSVVVVCVSSVDPHYGYYYYDDDD

Nearest PDB structures (foldseek):
  3uq3-assembly1_A  TM=3.188E-01  e=3.414E-03  Saccharomyces cerevisiae S288C
  3ieg-assembly2_B  TM=2.988E-01  e=1.307E-02  Mus musculus
  4kyo-assembly1_B  TM=3.308E-01  e=1.002E-01  Homo sapiens
  3cvq-assembly1_A  TM=4.027E-01  e=4.206E-01  unclassified
  2j9q-assembly1_B  TM=2.824E-01  e=1.686E+00  Homo sapiens

=== Feature glossary ===
Feature key, reading from the visual/contextual features back to the raw sequence:

Rendered structure images. Structure images are PyMOL renders from six orthogonal camera directions. Cartoon representation draws helices as coils and strands as arrows; sticks shows the backbone as bonds; surface shows the solvent-excluded envelope. Rainbow coloring maps sequence position to hue (blue→red, N→C); chain coloring assigns a distinct color per polypeptide.

Contact-map, Ramachandran, and PAE plots. Three diagnostic plots accompany the record. The Cα contact map visualizes the tertiary structure as a 2D adjacency matrix (8 Å cutoff, sequence-local contacts suppressed). The Ramachandran plot shows the distribution of backbone (φ, ψ) torsions, with points in the α and β basins reflecting secondary structure content. The PAE plot shows AlphaFold's inter-residue confidence as a color matrix.

InterPro / GO / CATH / organism. The annotation block draws on four external resources. InterPro: which protein families and domains the sequence belongs to. GO: standardized terms for what the protein does, what process it participates in, and where in the cell it acts. CATH: which structural fold it has in the CATH hierarchy. Organism: the species of origin.

Nearest PDB structures. Structural nearest neighbors (via Foldseek easy-search vs the PDB). Reported per hit: target PDB id, E-value, and alignment TM-score. A TM-score above ~0.5 is the conventional threshold for 'same fold'.

Predicted aligned error. Predicted aligned error is AlphaFold's pairwise confidence. Unlike pLDDT (per-residue), PAE is per-residue-pair and captures whether two parts of the structure are correctly placed relative to each other. Units are ångströms of expected positional error.

Solvent-accessible surface area. SASA measures how much of the protein is reachable by solvent. It is computed by rolling a water-sized probe over the atomic surface and summing the exposed area (Å²). Per-residue SASA distinguishes core (buried, low SASA) from surface (exposed, high SASA) residues; total SASA is a whole-molecule size measure.

B-factor. Crystallographic B-factors measure how much each atom's electron density is smeared out, in Å². They rise in mobile loops and surface residues and fall in the buried interior. In AlphaFold models this column is repurposed to hold pLDDT instead.

pLDDT. For AlphaFold models, the B-factor field carries pLDDT — the model's own estimate of local accuracy on a 0–100 scale. Regions with pLDDT<50 should be treated as essentially unmodeled; they often correspond to intrinsically disordered segments.

Backbone torsions (φ/ψ). φ (phi) and ψ (psi) are the two rotatable backbone dihedrals per residue: φ is the C(i-1)–N–Cα–C torsion, ψ is the N–Cα–C–N(i+1) torsion, both in degrees on (−180°, 180°]. α-helical residues cluster near (−60°, −45°); β-strand residues near (−120°, +130°). A Ramachandran plot is simply a scatter of (φ, ψ) for every residue.

Radius of gyration, Cα contacts, bounding box. Radius of gyration (Rg) is the root-mean-square distance of Cα atoms from their centroid — a single number for overall size and compactness. A globular domain of N residues has Rg ≈ 2.2·N^0.38 Å; an extended or disordered chain has a much larger Rg. The Cα contact count is the number of residue pairs whose Cα atoms are within 8 Å and are more than four positions apart in sequence — a standard proxy for tertiary packing density. The bounding box is the smallest axis-aligned box enclosing all Cα atoms.

Secondary structure (3-state, P-SEA). Three-state secondary structure (P-SEA) collapses the eight DSSP classes into helix (a), strand (b), and coil (c). P-SEA assigns these from Cα geometry alone — distances and angles — without requiring backbone oxygens, so it works on any Cα trace.

Secondary structure (8-state, DSSP). Secondary structure is the local, repeating backbone conformation. DSSP classifies it into eight states by reading the hydrogen-bond network: three helix types (H, G, I), two β types (E, B), two non-regular types (T, S), and unstructured coil (-).

Foldseek 3Di. The Foldseek 3Di string encodes local tertiary geometry as a 20-letter alphabet — one character per residue — derived from the relative positions of nearby Cα atoms. Unlike the amino-acid sequence, 3Di is a direct function of the 3D structure, so two proteins with the same fold have similar 3Di strings even at low sequence identity.

mmCIF coordinates. Structure coordinates are given as an mmCIF _atom_site loop: one row per atom with element, residue name, chain id, sequence number, and x/y/z position in Å. Only the four main-chain atoms per residue are included here; side chains are omitted to keep the record compact.

Sequence. This is the polypeptide sequence — one letter per residue, N-terminus first. Length ranges from a few dozen residues for small domains to over a thousand for large multi-domain proteins.